Protein AF-A0A932XV81-F1 (afdb_monomer_lite)

Structure (mmCIF, N/CA/C/O backbone):
data_AF-A0A932XV81-F1
#
_entry.id   AF-A0A932XV81-F1
#
loop_
_atom_site.group_PDB
_atom_site.id
_atom_site.type_symbol
_atom_site.label_atom_id
_atom_site.label_alt_id
_atom_site.label_comp_id
_atom_site.label_asym_id
_atom_site.label_entity_id
_atom_site.label_seq_id
_atom_site.pdbx_PDB_ins_code
_atom_site.Cartn_x
_atom_site.Cartn_y
_atom_site.Cartn_z
_atom_site.occupancy
_atom_site.B_iso_or_equiv
_atom_site.auth_seq_id
_atom_site.auth_comp_id
_atom_site.auth_asym_id
_atom_site.auth_atom_id
_atom_site.pdbx_PDB_model_num
ATOM 1 N N . MET A 1 1 ? -32.066 4.738 22.847 1.00 43.34 1 MET A N 1
ATOM 2 C CA . MET A 1 1 ? -31.049 5.205 21.880 1.00 43.34 1 MET A CA 1
ATOM 3 C C . MET A 1 1 ? -30.654 4.004 21.043 1.00 43.34 1 MET A C 1
ATOM 5 O O . MET A 1 1 ? -30.351 2.985 21.647 1.00 43.34 1 MET A O 1
ATOM 9 N N . ARG A 1 2 ? -30.746 4.075 19.707 1.00 37.91 2 ARG A N 1
ATOM 10 C CA . ARG A 1 2 ? -30.201 3.012 18.844 1.00 37.91 2 ARG A CA 1
ATOM 11 C C . ARG A 1 2 ? -28.694 2.940 19.061 1.00 37.91 2 ARG A C 1
ATOM 13 O O . ARG A 1 2 ? -28.063 3.988 19.200 1.00 37.91 2 ARG A O 1
ATOM 20 N N . ASP A 1 3 ? -28.151 1.731 19.125 1.00 40.72 3 ASP A N 1
ATOM 21 C CA . ASP A 1 3 ? -26.707 1.534 19.191 1.00 40.72 3 ASP A CA 1
ATOM 22 C C . ASP A 1 3 ? -26.090 2.165 17.926 1.00 40.72 3 ASP A C 1
ATOM 24 O O . ASP A 1 3 ? -26.520 1.826 16.822 1.00 40.72 3 ASP A O 1
ATOM 28 N N . PRO A 1 4 ? -25.132 3.105 18.021 1.00 52.06 4 PRO A N 1
ATOM 29 C CA . PRO A 1 4 ? -24.454 3.645 16.844 1.00 52.06 4 PRO A CA 1
ATOM 30 C C . PRO A 1 4 ? -23.779 2.558 15.989 1.00 52.06 4 PRO A C 1
ATOM 32 O O . PRO A 1 4 ? -23.501 2.811 14.819 1.00 52.06 4 PRO A O 1
ATOM 35 N N . ALA A 1 5 ? -23.576 1.342 16.512 1.00 45.81 5 ALA A N 1
ATOM 36 C CA . ALA A 1 5 ? -23.186 0.173 15.726 1.00 45.81 5 ALA A CA 1
ATOM 37 C C . ALA A 1 5 ? -24.261 -0.282 14.710 1.00 45.81 5 ALA A C 1
ATOM 39 O O . ALA A 1 5 ? -23.903 -0.791 13.647 1.00 45.81 5 ALA A O 1
ATOM 40 N N . GLU A 1 6 ? -25.556 -0.043 14.961 1.00 43.50 6 GLU A N 1
ATOM 41 C CA . GLU A 1 6 ? -26.661 -0.376 14.038 1.00 43.50 6 GLU A CA 1
ATOM 42 C C . GLU A 1 6 ? -26.675 0.503 12.773 1.00 43.50 6 GLU A C 1
ATOM 44 O O . GLU A 1 6 ? -27.213 0.097 11.742 1.00 43.50 6 GLU A O 1
ATOM 49 N N . LEU A 1 7 ? -26.041 1.684 12.797 1.00 48.38 7 LEU A N 1
ATOM 50 C CA . LEU A 1 7 ? -25.823 2.500 11.590 1.00 48.38 7 LEU A CA 1
ATOM 51 C C . LEU A 1 7 ? -24.815 1.858 10.621 1.00 48.38 7 LEU A C 1
ATOM 53 O O . LEU A 1 7 ? -24.774 2.231 9.450 1.00 48.38 7 LEU A O 1
ATOM 57 N N . TYR A 1 8 ? -24.025 0.887 11.090 1.00 49.31 8 TYR A N 1
ATOM 58 C CA . TYR A 1 8 ? -22.994 0.203 10.307 1.00 49.31 8 TYR A CA 1
ATOM 59 C C . TYR A 1 8 ? -23.363 -1.243 9.937 1.00 49.31 8 TYR A C 1
ATOM 61 O O . TYR A 1 8 ? -22.579 -1.928 9.277 1.00 49.31 8 TYR A O 1
ATOM 69 N N . THR A 1 9 ? -24.556 -1.725 10.301 1.00 44.22 9 THR A N 1
ATOM 70 C CA . THR A 1 9 ? -25.038 -3.047 9.877 1.00 44.22 9 THR A CA 1
ATOM 71 C C . THR A 1 9 ? -25.634 -3.011 8.463 1.00 44.22 9 THR A C 1
ATOM 73 O O . THR A 1 9 ? -26.688 -2.433 8.210 1.00 44.22 9 THR A O 1
ATOM 76 N N . LYS A 1 10 ? -24.893 -3.648 7.545 1.00 54.59 10 LYS A N 1
ATOM 77 C CA . LYS A 1 10 ? -25.091 -3.861 6.098 1.00 54.59 10 LYS A CA 1
ATOM 78 C C . LYS A 1 10 ? -26.524 -3.795 5.540 1.00 54.59 10 LYS A C 1
ATOM 80 O O . LYS A 1 10 ? -27.376 -4.621 5.863 1.00 54.59 10 LYS A O 1
ATOM 85 N N . ARG A 1 11 ? -26.672 -3.011 4.463 1.00 50.47 11 ARG A N 1
ATOM 86 C CA . ARG A 1 11 ? -27.451 -3.390 3.268 1.00 50.47 11 ARG A CA 1
ATOM 87 C C . ARG A 1 11 ? -26.610 -3.135 2.009 1.00 50.47 11 ARG A C 1
ATOM 89 O O . ARG A 1 11 ? -26.353 -1.988 1.671 1.00 50.47 11 ARG A O 1
ATOM 96 N N . GLY A 1 12 ? -26.210 -4.207 1.319 1.00 57.97 12 GLY A N 1
ATOM 97 C CA . GLY A 1 12 ? -25.528 -4.151 0.015 1.00 57.97 12 GLY A CA 1
ATOM 98 C C . GLY A 1 12 ? -24.015 -3.894 0.057 1.00 57.97 12 GLY A C 1
ATOM 99 O O . GLY A 1 12 ? -23.447 -3.555 1.094 1.00 57.97 12 GLY A O 1
ATOM 100 N N . THR A 1 13 ? -23.349 -4.099 -1.086 1.00 63.88 13 THR A N 1
ATOM 101 C CA . THR A 1 13 ? -21.963 -3.655 -1.291 1.00 63.88 13 THR A CA 1
ATOM 102 C C . THR A 1 13 ? -21.948 -2.124 -1.315 1.00 63.88 13 THR A C 1
ATOM 104 O O . THR A 1 13 ? -22.682 -1.544 -2.116 1.00 63.88 13 THR A O 1
ATOM 107 N N . PRO A 1 14 ? -21.143 -1.453 -0.474 1.00 80.94 14 PRO A N 1
ATOM 108 C CA . PRO A 1 14 ? -21.077 0.004 -0.463 1.00 80.94 14 PRO A CA 1
ATOM 109 C C . PRO A 1 14 ? -20.717 0.557 -1.849 1.00 80.94 14 PRO A C 1
ATOM 111 O O . PRO A 1 14 ? -19.824 0.021 -2.507 1.00 80.94 14 PRO A O 1
ATOM 114 N N . PHE A 1 15 ? -21.353 1.655 -2.279 1.00 85.94 15 PHE A N 1
ATOM 115 C CA . PHE A 1 15 ? -21.051 2.304 -3.568 1.00 85.94 15 PHE A CA 1
ATOM 116 C C . PHE A 1 15 ? -19.562 2.617 -3.738 1.00 85.94 15 PHE A C 1
ATOM 118 O O . PHE A 1 15 ? -19.038 2.507 -4.842 1.00 85.94 15 PHE A O 1
ATOM 125 N N . ILE A 1 16 ? -18.869 2.936 -2.640 1.00 86.75 16 ILE A N 1
ATOM 126 C CA . ILE A 1 16 ? -17.426 3.184 -2.645 1.00 86.75 16 ILE A CA 1
ATOM 127 C C . ILE A 1 16 ? -16.625 1.954 -3.092 1.00 86.75 16 ILE A C 1
ATOM 129 O O . ILE A 1 16 ? -15.693 2.096 -3.870 1.00 86.75 16 ILE A O 1
ATOM 133 N N . VAL A 1 17 ? -17.032 0.742 -2.699 1.00 87.81 17 VAL A N 1
ATOM 134 C CA . VAL A 1 17 ? -16.368 -0.505 -3.114 1.00 87.81 17 VAL A CA 1
ATOM 135 C C . VAL A 1 17 ? -16.632 -0.783 -4.589 1.00 87.81 17 VAL A C 1
ATOM 137 O O . VAL A 1 17 ? -15.717 -1.157 -5.314 1.00 87.81 17 VAL A O 1
ATOM 140 N N . ILE A 1 18 ? -17.864 -0.564 -5.060 1.00 89.69 18 ILE A N 1
ATOM 141 C CA . ILE A 1 18 ? -18.203 -0.713 -6.484 1.00 89.69 18 ILE A CA 1
ATOM 142 C C . ILE A 1 18 ? -17.378 0.268 -7.324 1.00 89.69 18 ILE A C 1
ATOM 144 O O . ILE A 1 18 ? -16.747 -0.139 -8.296 1.00 89.69 18 ILE A O 1
ATOM 148 N N . GLY A 1 19 ? -17.329 1.539 -6.917 1.00 91.94 19 GLY A N 1
ATOM 149 C CA . GLY A 1 19 ? -16.518 2.562 -7.571 1.00 91.94 19 GLY A CA 1
ATOM 150 C C . GLY A 1 19 ? -15.037 2.190 -7.600 1.00 91.94 19 GLY A C 1
ATOM 151 O O . GLY A 1 19 ? -14.429 2.204 -8.667 1.00 91.94 19 GLY A O 1
ATOM 152 N N . SER A 1 20 ? -14.466 1.766 -6.468 1.00 91.81 20 SER A N 1
ATOM 153 C CA . SER A 1 20 ? -13.072 1.317 -6.410 1.00 91.81 20 SER A CA 1
ATOM 154 C C . SER A 1 20 ? -12.803 0.120 -7.321 1.00 91.81 20 SER A C 1
ATOM 156 O O . SER A 1 20 ? -11.789 0.120 -8.005 1.00 91.81 20 SER A O 1
ATOM 158 N N . ARG A 1 21 ? -13.705 -0.866 -7.405 1.00 94.12 21 ARG A N 1
ATOM 159 C CA . ARG A 1 21 ? -13.569 -2.017 -8.320 1.00 94.12 21 ARG A CA 1
ATOM 160 C C . ARG A 1 21 ? -13.519 -1.597 -9.784 1.00 94.12 21 ARG A C 1
ATOM 162 O O . ARG A 1 21 ? -12.675 -2.085 -10.529 1.00 94.12 21 ARG A O 1
ATOM 169 N N . LEU A 1 22 ? -14.396 -0.677 -10.189 1.00 95.81 22 LEU A N 1
ATOM 170 C CA . LEU A 1 22 ? -14.386 -0.128 -11.547 1.00 95.81 22 LEU A CA 1
ATOM 171 C C . LEU A 1 22 ? -13.082 0.626 -11.831 1.00 95.81 22 LEU A C 1
ATOM 173 O O . LEU A 1 22 ? -12.506 0.475 -12.906 1.00 95.81 22 LEU A O 1
ATOM 177 N N . LEU A 1 23 ? -12.582 1.386 -10.854 1.00 96.12 23 LEU A N 1
ATOM 178 C CA . LEU A 1 23 ? -11.305 2.086 -10.973 1.00 96.12 23 LEU A CA 1
ATOM 179 C C . LEU A 1 23 ? -10.112 1.124 -11.021 1.00 96.12 23 LEU A C 1
ATOM 181 O O . LEU A 1 23 ? -9.200 1.363 -11.802 1.00 96.12 23 LEU A O 1
ATOM 185 N N . PHE A 1 24 ? -10.126 0.017 -10.273 1.00 96.19 24 PHE A N 1
ATOM 186 C CA . PHE A 1 24 ? -9.113 -1.036 -10.397 1.00 96.19 24 PHE A CA 1
ATOM 187 C C . PHE A 1 24 ? -9.169 -1.717 -11.769 1.00 96.19 24 PHE A C 1
ATOM 189 O O . PHE A 1 24 ? -8.131 -1.938 -12.384 1.00 96.19 24 PHE A O 1
ATOM 196 N N . ALA A 1 25 ? -10.361 -2.002 -12.299 1.00 96.06 25 ALA A N 1
ATOM 197 C CA . ALA A 1 25 ? -10.495 -2.550 -13.649 1.00 96.06 25 ALA A CA 1
ATOM 198 C C . ALA A 1 25 ? -9.920 -1.594 -14.710 1.00 96.06 25 ALA A C 1
ATOM 200 O O . ALA A 1 25 ? -9.164 -2.021 -15.587 1.00 96.06 25 ALA A O 1
ATOM 201 N N . ALA A 1 26 ? -10.216 -0.295 -14.595 1.00 96.38 26 ALA A N 1
ATOM 202 C CA . ALA A 1 26 ? -9.625 0.731 -15.447 1.00 96.38 26 ALA A CA 1
ATOM 203 C C . ALA A 1 26 ? -8.098 0.792 -15.277 1.00 96.38 26 ALA A C 1
ATOM 205 O O . ALA A 1 26 ? -7.378 0.776 -16.269 1.00 96.38 26 ALA A O 1
ATOM 206 N N . TYR A 1 27 ? -7.608 0.781 -14.036 1.00 95.56 27 TYR A N 1
ATOM 207 C CA . TYR A 1 27 ? -6.185 0.757 -13.705 1.00 95.56 27 TYR A CA 1
ATOM 208 C C . TYR A 1 27 ? -5.456 -0.400 -14.391 1.00 95.56 27 TYR A C 1
ATOM 210 O O . TYR A 1 27 ? -4.489 -0.162 -15.106 1.00 95.56 27 TYR A O 1
ATOM 218 N N . PHE A 1 28 ? -5.936 -1.639 -14.245 1.00 96.00 28 PHE A N 1
ATOM 219 C CA . PHE A 1 28 ? -5.281 -2.804 -14.847 1.00 96.00 28 PHE A CA 1
ATOM 220 C C . PHE A 1 28 ? -5.350 -2.781 -16.375 1.00 96.00 28 PHE A C 1
ATOM 222 O O . PHE A 1 28 ? -4.391 -3.167 -17.038 1.00 96.00 28 PHE A O 1
ATOM 229 N N . THR A 1 29 ? -6.447 -2.275 -16.943 1.00 95.31 29 THR A N 1
ATOM 230 C CA . THR A 1 29 ? -6.565 -2.088 -18.396 1.00 95.31 29 THR A CA 1
ATOM 231 C C . THR A 1 29 ? -5.518 -1.096 -18.904 1.00 95.31 29 THR A C 1
ATOM 233 O O . THR A 1 29 ? -4.827 -1.368 -19.884 1.00 95.31 29 THR A O 1
ATOM 236 N N . VAL A 1 30 ? -5.365 0.037 -18.215 1.00 94.38 30 VAL A N 1
ATOM 237 C CA . VAL A 1 30 ? -4.368 1.060 -18.552 1.00 94.38 30 VAL A CA 1
ATOM 238 C C . VAL A 1 30 ? -2.950 0.532 -18.337 1.00 94.38 30 VAL A C 1
ATOM 240 O O . VAL A 1 30 ? -2.097 0.759 -19.186 1.00 94.38 30 VAL A O 1
ATOM 243 N N . ALA A 1 31 ? -2.700 -0.226 -17.269 1.00 93.44 31 ALA A N 1
ATOM 244 C CA . ALA A 1 31 ? -1.406 -0.844 -17.003 1.00 93.44 31 ALA A CA 1
ATOM 245 C C . ALA A 1 31 ? -0.965 -1.782 -18.135 1.00 93.44 31 ALA A C 1
ATOM 247 O O . ALA A 1 31 ? 0.155 -1.660 -18.626 1.00 93.44 31 ALA A O 1
ATOM 248 N N . VAL A 1 32 ? -1.857 -2.665 -18.596 1.00 94.31 32 VAL A N 1
ATOM 249 C CA . VAL A 1 32 ? -1.586 -3.553 -19.738 1.00 94.31 32 VAL A CA 1
ATOM 250 C C . VAL A 1 32 ? -1.382 -2.750 -21.022 1.00 94.31 32 VAL A C 1
ATOM 252 O O . VAL A 1 32 ? -0.446 -3.016 -21.770 1.00 94.31 32 VAL A O 1
ATOM 255 N N . PHE A 1 33 ? -2.205 -1.727 -21.265 1.00 93.62 33 PHE A N 1
ATOM 256 C CA . PHE A 1 33 ? -2.025 -0.849 -22.420 1.00 93.62 33 PHE A CA 1
ATOM 257 C C . PHE A 1 33 ? -0.668 -0.130 -22.402 1.00 93.62 33 PHE A C 1
ATOM 259 O O . PHE A 1 33 ? -0.038 -0.004 -23.448 1.00 93.62 33 PHE A O 1
ATOM 266 N N . THR A 1 34 ? -0.188 0.314 -21.236 1.00 91.75 34 THR A N 1
ATOM 267 C CA . THR A 1 34 ? 1.123 0.965 -21.096 1.00 91.75 34 THR A CA 1
ATOM 268 C C . THR A 1 34 ? 2.276 0.035 -21.459 1.00 91.75 34 THR A C 1
ATOM 270 O O . THR A 1 34 ? 3.233 0.512 -22.057 1.00 91.75 34 THR A O 1
ATOM 273 N N . ILE A 1 35 ? 2.181 -1.268 -21.166 1.00 90.56 35 ILE A N 1
ATOM 274 C CA . ILE A 1 35 ? 3.208 -2.257 -21.549 1.00 90.56 35 ILE A CA 1
ATOM 275 C C . ILE A 1 35 ? 3.360 -2.329 -23.076 1.00 90.56 35 ILE A C 1
ATOM 277 O O . ILE A 1 35 ? 4.472 -2.377 -23.592 1.00 90.56 35 ILE A O 1
ATOM 281 N N . GLU A 1 36 ? 2.243 -2.304 -23.804 1.00 88.81 36 GLU A N 1
ATOM 282 C CA . GLU A 1 36 ? 2.221 -2.424 -25.271 1.00 88.81 36 GLU A CA 1
ATOM 283 C C . GLU A 1 36 ? 2.426 -1.080 -25.996 1.00 88.81 36 GLU A C 1
ATOM 285 O O . GLU A 1 36 ? 2.698 -1.021 -27.199 1.00 88.81 36 GLU A O 1
ATOM 290 N N . SER A 1 37 ? 2.267 0.031 -25.279 1.00 87.62 37 SER A N 1
ATOM 291 C CA . SER A 1 37 ? 2.263 1.371 -25.852 1.00 87.62 37 SER A CA 1
ATOM 292 C C . SER A 1 37 ? 3.659 1.981 -25.934 1.00 87.62 37 SER A C 1
ATOM 294 O O . SER A 1 37 ? 4.445 1.953 -24.995 1.00 87.62 37 SER A O 1
ATOM 296 N N . ARG A 1 38 ? 3.937 2.675 -27.043 1.00 83.94 38 ARG A N 1
ATOM 297 C CA . ARG A 1 38 ? 5.152 3.497 -27.199 1.00 83.94 38 ARG A CA 1
ATOM 298 C C . ARG A 1 38 ? 5.036 4.894 -26.578 1.00 83.94 38 ARG A C 1
ATOM 300 O O . ARG A 1 38 ? 5.984 5.668 -26.671 1.00 83.94 38 ARG A O 1
ATOM 307 N N . LEU A 1 39 ? 3.889 5.243 -25.983 1.00 85.62 39 LEU A N 1
ATOM 308 C CA . LEU A 1 39 ? 3.654 6.572 -25.395 1.00 85.62 39 LEU A CA 1
ATOM 309 C C . LEU A 1 39 ? 4.570 6.860 -24.200 1.00 85.62 39 LEU A C 1
ATOM 311 O O . LEU A 1 39 ? 4.906 8.017 -23.959 1.00 85.62 39 LEU A O 1
ATOM 315 N N . PHE A 1 40 ? 4.996 5.818 -23.485 1.00 84.25 40 PHE A N 1
ATOM 316 C CA . PHE A 1 40 ? 5.896 5.925 -22.344 1.00 84.25 40 PHE A CA 1
ATOM 317 C C . PHE A 1 40 ? 7.204 5.184 -22.653 1.00 84.25 40 PHE A C 1
ATOM 319 O O . PHE A 1 40 ? 7.387 4.045 -22.235 1.00 84.25 40 PHE A O 1
ATOM 326 N N . PRO A 1 41 ? 8.141 5.811 -23.388 1.00 80.81 41 PRO A N 1
ATOM 327 C CA . PRO A 1 41 ? 9.335 5.140 -23.920 1.00 80.81 41 PRO A CA 1
ATOM 328 C C . PRO A 1 41 ? 10.330 4.681 -22.845 1.00 80.81 41 PRO A C 1
ATOM 330 O O . PRO A 1 41 ? 11.324 4.030 -23.154 1.00 80.81 41 PRO A O 1
ATOM 333 N N . HIS A 1 42 ? 10.096 5.060 -21.593 1.00 83.44 42 HIS A N 1
ATOM 334 C CA . HIS A 1 42 ? 10.918 4.685 -20.453 1.00 83.44 42 HIS A CA 1
ATOM 335 C C . HIS A 1 42 ? 10.186 3.800 -19.458 1.00 83.44 42 HIS A C 1
ATOM 337 O O . HIS A 1 42 ? 10.809 3.419 -18.479 1.00 83.44 42 HIS A O 1
ATOM 343 N N . ALA A 1 43 ? 8.905 3.501 -19.677 1.00 83.25 43 ALA A N 1
ATOM 344 C CA . ALA A 1 43 ? 8.121 2.712 -18.746 1.00 83.25 43 ALA A CA 1
ATOM 345 C C . ALA A 1 43 ? 8.763 1.334 -18.543 1.00 83.25 43 ALA A C 1
ATOM 347 O O . ALA A 1 43 ? 9.156 0.673 -19.505 1.00 83.25 43 ALA A O 1
ATOM 348 N N . THR A 1 44 ? 8.832 0.901 -17.288 1.00 84.00 44 THR A N 1
ATOM 349 C CA . THR A 1 44 ? 9.315 -0.428 -16.899 1.00 84.00 44 THR A CA 1
ATOM 350 C C . THR A 1 44 ? 8.227 -1.425 -16.441 1.00 84.00 44 THR A C 1
ATOM 352 O O . THR A 1 44 ? 8.597 -2.457 -15.874 1.00 84.00 44 THR A O 1
ATOM 355 N N . PRO A 1 45 ? 6.900 -1.220 -16.651 1.00 86.12 45 PRO A N 1
ATOM 356 C CA . PRO A 1 45 ? 5.922 -2.212 -16.237 1.00 86.12 45 PRO A CA 1
ATOM 357 C C . PRO A 1 45 ? 6.082 -3.478 -17.080 1.00 86.12 45 PRO A C 1
ATOM 359 O O . PRO A 1 45 ? 6.371 -3.438 -18.275 1.00 86.12 45 PRO A O 1
ATOM 362 N N . SER A 1 46 ? 5.855 -4.620 -16.443 1.00 89.25 46 SER A N 1
ATOM 363 C CA . SER A 1 46 ? 5.916 -5.934 -17.074 1.00 89.25 46 SER A CA 1
ATOM 364 C C . SER A 1 46 ? 4.637 -6.716 -16.797 1.00 89.25 46 SER A C 1
ATOM 366 O O . SER A 1 46 ? 3.886 -6.417 -15.866 1.00 89.25 46 SER A O 1
ATOM 368 N N . TYR A 1 47 ? 4.382 -7.769 -17.572 1.00 90.75 47 TYR A N 1
ATOM 369 C CA . TYR A 1 47 ? 3.260 -8.666 -17.290 1.00 90.75 47 TYR A CA 1
ATOM 370 C C . TYR A 1 47 ? 3.370 -9.316 -15.904 1.00 90.75 47 TYR A C 1
ATOM 372 O O . TYR A 1 47 ? 2.359 -9.486 -15.228 1.00 90.75 47 TYR A O 1
ATOM 380 N N . VAL A 1 48 ? 4.594 -9.613 -15.452 1.00 90.38 48 VAL A N 1
ATOM 381 C CA . VAL A 1 48 ? 4.861 -10.141 -14.105 1.00 90.38 48 VAL A CA 1
ATOM 382 C C . VAL A 1 48 ? 4.420 -9.137 -13.038 1.00 90.38 48 VAL A C 1
ATOM 384 O O . VAL A 1 48 ? 3.737 -9.521 -12.093 1.00 90.38 48 VAL A O 1
ATOM 387 N N . TRP A 1 49 ? 4.717 -7.848 -13.232 1.00 90.06 49 TRP A N 1
ATOM 388 C CA . TRP A 1 49 ? 4.295 -6.766 -12.333 1.00 90.06 49 TRP A CA 1
ATOM 389 C C . TRP A 1 49 ? 2.771 -6.657 -12.242 1.00 90.06 49 TRP A C 1
ATOM 391 O O . TRP A 1 49 ? 2.203 -6.599 -11.153 1.00 90.06 49 TRP A O 1
ATOM 401 N N . VAL A 1 50 ? 2.085 -6.698 -13.389 1.00 92.88 50 VAL A N 1
ATOM 402 C CA . VAL A 1 50 ? 0.616 -6.645 -13.433 1.00 92.88 50 VAL A CA 1
ATOM 403 C C . VAL A 1 50 ? 0.003 -7.851 -12.721 1.00 92.88 50 VAL A C 1
ATOM 405 O O . VAL A 1 50 ? -0.943 -7.690 -11.952 1.00 92.88 50 VAL A O 1
ATOM 408 N N . ILE A 1 51 ? 0.545 -9.054 -12.937 1.00 92.06 51 ILE A N 1
ATOM 409 C CA . ILE A 1 51 ? 0.083 -10.280 -12.269 1.00 92.06 51 ILE A CA 1
ATOM 410 C C . ILE A 1 51 ? 0.312 -10.195 -10.756 1.00 92.06 51 ILE A C 1
ATOM 412 O O . ILE A 1 51 ? -0.579 -10.566 -9.991 1.00 92.06 51 ILE A O 1
ATOM 416 N N . TYR A 1 52 ? 1.462 -9.677 -10.323 1.00 90.19 52 TYR A N 1
ATOM 417 C CA . TYR A 1 52 ? 1.768 -9.448 -8.912 1.00 90.19 52 TYR A CA 1
ATOM 418 C C . TYR A 1 52 ? 0.734 -8.524 -8.254 1.00 90.19 52 TYR A C 1
ATOM 420 O O . TYR A 1 52 ? 0.107 -8.894 -7.257 1.00 90.19 52 TYR A O 1
ATOM 428 N N . LEU A 1 53 ? 0.457 -7.369 -8.863 1.00 92.06 53 LEU A N 1
ATOM 429 C CA . LEU A 1 53 ? -0.551 -6.434 -8.362 1.00 92.06 53 LEU A CA 1
ATOM 430 C C . LEU A 1 53 ? -1.973 -7.010 -8.399 1.00 92.06 53 LEU A C 1
ATOM 432 O O . LEU A 1 53 ? -2.753 -6.792 -7.472 1.00 92.06 53 LEU A O 1
ATOM 436 N N . LEU A 1 54 ? -2.325 -7.790 -9.424 1.00 94.31 54 LEU A N 1
ATOM 437 C CA . LEU A 1 54 ? -3.604 -8.508 -9.470 1.00 94.31 54 LEU A CA 1
ATOM 438 C C . LEU A 1 54 ? -3.732 -9.517 -8.324 1.00 94.31 54 LEU A C 1
ATOM 440 O O . LEU A 1 54 ? -4.806 -9.629 -7.729 1.00 94.31 54 LEU A O 1
ATOM 444 N N . ALA A 1 55 ? -2.655 -10.232 -7.991 1.00 92.44 55 ALA A N 1
ATOM 445 C CA . ALA A 1 55 ? -2.640 -11.181 -6.884 1.00 92.44 55 ALA A CA 1
ATOM 446 C C . ALA A 1 55 ? -2.846 -10.475 -5.534 1.00 92.44 55 ALA A C 1
ATOM 448 O O . ALA A 1 55 ? -3.660 -10.935 -4.728 1.00 92.44 55 ALA A O 1
ATOM 449 N N . ILE A 1 56 ? -2.187 -9.330 -5.314 1.00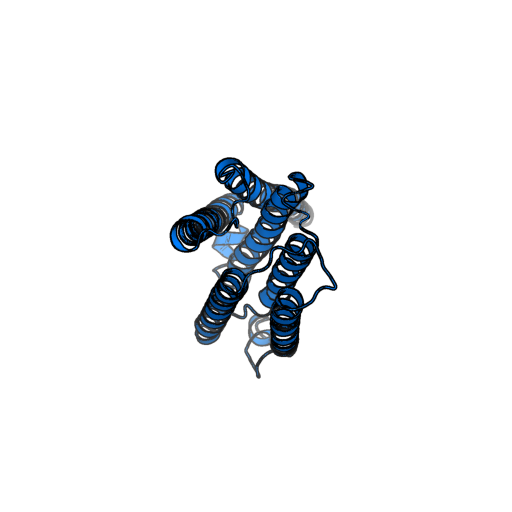 91.62 56 ILE A N 1
ATOM 450 C CA . ILE A 1 56 ? -2.405 -8.495 -4.123 1.00 91.62 56 ILE A CA 1
ATOM 451 C C . ILE A 1 56 ? -3.857 -8.011 -4.073 1.00 91.62 56 ILE A C 1
ATOM 453 O O . ILE A 1 56 ? -4.526 -8.189 -3.055 1.00 91.62 56 ILE A O 1
ATOM 457 N N . TYR A 1 57 ? -4.375 -7.438 -5.161 1.00 94.25 57 TYR A N 1
ATOM 458 C CA . TYR A 1 57 ? -5.755 -6.953 -5.225 1.00 94.25 57 TYR A CA 1
ATOM 459 C C . TYR A 1 57 ? -6.768 -8.069 -4.924 1.00 94.25 57 TYR A C 1
ATOM 461 O O . TYR A 1 57 ? -7.684 -7.890 -4.117 1.00 94.25 57 TYR A O 1
ATOM 469 N N . TYR A 1 58 ? -6.570 -9.256 -5.499 1.00 94.88 58 TYR A N 1
ATOM 470 C CA . TYR A 1 58 ? -7.401 -10.423 -5.221 1.00 94.88 58 TYR A CA 1
ATOM 471 C C . TYR A 1 58 ? -7.332 -10.850 -3.748 1.00 94.88 58 TYR A C 1
ATOM 473 O O . TYR A 1 58 ? -8.371 -11.114 -3.137 1.00 94.88 58 TYR A O 1
ATOM 481 N N . LEU A 1 59 ? -6.138 -10.886 -3.146 1.00 93.19 59 LEU A N 1
ATOM 482 C CA . LEU A 1 59 ? -5.977 -11.188 -1.722 1.00 93.19 59 LEU A CA 1
ATOM 483 C C . LEU A 1 59 ? -6.729 -10.173 -0.848 1.00 93.19 59 LEU A C 1
ATOM 485 O O . LEU A 1 59 ? -7.408 -10.563 0.102 1.00 93.19 59 LEU A O 1
ATOM 489 N N . LEU A 1 60 ? -6.678 -8.888 -1.195 1.00 91.81 60 LEU A N 1
ATOM 490 C CA . LEU A 1 60 ? -7.391 -7.824 -0.487 1.00 91.81 60 LEU A CA 1
ATOM 491 C C . LEU A 1 60 ? -8.914 -7.973 -0.598 1.00 91.81 60 LEU A C 1
ATOM 493 O O . LEU A 1 60 ? -9.616 -7.835 0.405 1.00 91.81 60 LEU A O 1
ATOM 497 N N . GLU A 1 61 ? -9.437 -8.336 -1.771 1.00 93.56 61 GLU A N 1
ATOM 498 C CA . GLU A 1 61 ? -10.855 -8.687 -1.940 1.00 93.56 61 GLU A CA 1
ATOM 499 C C . GLU A 1 61 ? -11.242 -9.891 -1.064 1.00 93.56 61 GLU A C 1
ATOM 501 O O . GLU A 1 61 ? -12.295 -9.885 -0.419 1.00 93.56 61 GLU A O 1
ATOM 506 N N . ARG A 1 62 ? -10.377 -10.911 -0.958 1.00 95.00 62 ARG A N 1
ATOM 507 C CA . ARG A 1 62 ? -10.607 -12.053 -0.055 1.00 95.00 62 ARG A CA 1
ATOM 508 C C . ARG A 1 62 ? -10.619 -11.640 1.413 1.00 95.00 62 ARG A C 1
ATOM 510 O O . ARG A 1 62 ? -11.508 -12.078 2.145 1.00 95.00 62 ARG A O 1
ATOM 517 N N . ILE A 1 63 ? -9.695 -10.776 1.829 1.00 93.06 63 ILE A N 1
ATOM 518 C CA . ILE A 1 63 ? -9.654 -10.202 3.180 1.00 93.06 63 ILE A CA 1
ATOM 519 C C . ILE A 1 63 ? -10.942 -9.412 3.456 1.00 93.06 63 ILE A C 1
ATOM 521 O O . ILE A 1 63 ? -11.581 -9.622 4.489 1.00 93.06 63 ILE A O 1
ATOM 525 N N . TYR A 1 64 ? -11.384 -8.569 2.518 1.00 92.00 64 TYR A N 1
ATOM 526 C CA . TYR A 1 64 ? -12.630 -7.811 2.641 1.00 92.00 64 TYR A CA 1
ATOM 527 C C . TYR A 1 64 ? -13.853 -8.719 2.798 1.00 92.00 64 TYR A C 1
ATOM 529 O O . TYR A 1 64 ? -14.668 -8.503 3.695 1.00 92.00 64 TYR A O 1
ATOM 537 N N . VAL A 1 65 ? -13.976 -9.766 1.976 1.00 91.81 65 VAL A N 1
ATOM 538 C CA . VAL A 1 65 ? -15.077 -10.739 2.075 1.00 91.81 65 VAL A CA 1
ATOM 539 C C . VAL A 1 65 ? -15.036 -11.485 3.411 1.00 91.81 65 VAL A C 1
ATOM 541 O O . VAL A 1 65 ? -16.068 -11.602 4.075 1.00 91.81 65 VAL A O 1
ATOM 544 N N . PHE A 1 66 ? -13.855 -11.942 3.841 1.00 93.31 66 PHE A N 1
ATOM 545 C CA . PHE A 1 66 ? -13.668 -12.632 5.118 1.00 93.31 66 PHE A CA 1
ATOM 546 C C . PHE A 1 66 ? -14.131 -11.776 6.304 1.00 93.31 66 PHE A C 1
ATOM 548 O O . PHE A 1 66 ? -14.952 -12.223 7.108 1.00 93.31 66 PHE A O 1
ATOM 555 N N . PHE A 1 67 ? -13.673 -10.525 6.387 1.00 91.00 67 PHE A N 1
ATOM 556 C CA . PHE A 1 67 ? -14.105 -9.592 7.430 1.00 91.00 67 PHE A CA 1
ATOM 557 C C . PHE A 1 67 ? -15.574 -9.188 7.279 1.00 91.00 67 PHE A C 1
ATOM 559 O O . PHE A 1 67 ? -16.295 -9.067 8.271 1.00 91.00 67 PHE A O 1
ATOM 566 N N . GLY A 1 68 ? -16.068 -9.108 6.045 1.00 88.31 68 GLY A N 1
ATOM 567 C CA . GLY A 1 68 ? -17.474 -8.896 5.746 1.00 88.31 68 GLY A CA 1
ATOM 568 C C . GLY A 1 68 ? -18.382 -9.982 6.334 1.00 88.31 68 GLY A C 1
ATOM 569 O O . GLY A 1 68 ? -19.477 -9.649 6.791 1.00 88.31 68 GLY A O 1
ATOM 570 N N . HIS A 1 69 ? -17.952 -11.248 6.372 1.00 88.12 69 HIS A N 1
ATOM 571 C CA . HIS A 1 69 ? -18.683 -12.331 7.051 1.00 88.12 69 HIS A CA 1
ATOM 572 C C . HIS A 1 69 ? -18.684 -12.193 8.581 1.00 88.12 69 HIS A C 1
ATOM 574 O O . HIS A 1 69 ? -19.520 -12.789 9.255 1.00 88.12 69 HIS A O 1
ATOM 580 N N . LYS A 1 70 ? -17.768 -11.396 9.138 1.00 87.12 70 LYS A N 1
ATOM 581 C CA . LYS A 1 70 ? -17.678 -11.070 10.567 1.00 87.12 70 LYS A CA 1
ATOM 582 C C . LYS A 1 70 ? -18.341 -9.733 10.918 1.00 87.12 70 LYS A C 1
ATOM 584 O O . LYS A 1 70 ? -18.141 -9.239 12.020 1.00 87.12 70 LYS A O 1
ATOM 589 N N . ASN A 1 71 ? -19.124 -9.154 10.001 1.00 84.88 71 ASN A N 1
ATOM 590 C CA . ASN A 1 71 ? -19.733 -7.823 10.137 1.00 84.88 71 ASN A CA 1
ATOM 591 C C . ASN A 1 71 ? -18.713 -6.688 10.345 1.00 84.88 71 ASN A C 1
ATOM 593 O O . ASN A 1 71 ? -19.034 -5.656 10.926 1.00 84.88 71 ASN A O 1
ATOM 597 N N . ILE A 1 72 ? -17.490 -6.865 9.842 1.00 87.25 72 ILE A N 1
ATOM 598 C CA . ILE A 1 72 ? -16.442 -5.848 9.856 1.00 87.25 72 ILE A CA 1
ATOM 599 C C . ILE A 1 72 ? -16.353 -5.231 8.457 1.00 87.25 72 ILE A C 1
ATOM 601 O O . ILE A 1 72 ? -16.065 -5.923 7.481 1.00 87.25 72 ILE A O 1
ATOM 605 N N . ASP A 1 73 ? -16.621 -3.928 8.350 1.00 88.06 73 ASP A N 1
ATOM 606 C CA . ASP A 1 73 ? -16.631 -3.221 7.066 1.00 88.06 73 ASP A CA 1
ATOM 607 C C . ASP A 1 73 ? -15.297 -2.515 6.776 1.00 88.06 73 ASP A C 1
ATOM 609 O O . ASP A 1 73 ? -14.975 -1.468 7.344 1.00 88.06 73 ASP A O 1
ATOM 613 N N . LEU A 1 74 ? -14.512 -3.072 5.856 1.00 90.06 74 LEU A N 1
ATOM 614 C CA . LEU A 1 74 ? -13.242 -2.479 5.418 1.00 90.06 74 LEU A CA 1
ATOM 615 C C . LEU A 1 74 ? -13.372 -1.664 4.126 1.00 90.06 74 LEU A C 1
ATOM 617 O O . LEU A 1 74 ? -12.363 -1.363 3.497 1.00 90.06 74 LEU A O 1
ATOM 621 N N . ALA A 1 75 ? -14.586 -1.269 3.728 1.00 90.38 75 ALA A N 1
ATOM 622 C CA . ALA A 1 75 ? -14.812 -0.499 2.503 1.00 90.38 75 ALA A CA 1
ATOM 623 C C . ALA A 1 75 ? -13.981 0.795 2.426 1.00 90.38 75 ALA A C 1
ATOM 625 O O . ALA A 1 75 ? -13.549 1.184 1.344 1.00 90.38 75 ALA A O 1
ATOM 626 N N . PHE A 1 76 ? -13.701 1.432 3.568 1.00 88.50 76 PHE A N 1
ATOM 627 C CA . PHE A 1 76 ? -12.878 2.645 3.637 1.00 88.50 76 PHE A CA 1
ATOM 628 C C . PHE A 1 76 ? -11.419 2.431 3.193 1.00 88.50 76 PHE A C 1
ATOM 630 O O . PHE A 1 76 ? -10.755 3.394 2.820 1.00 88.50 76 PHE A O 1
ATOM 637 N N . ALA A 1 77 ? -10.910 1.194 3.232 1.00 91.06 77 ALA A N 1
ATOM 638 C CA . ALA A 1 77 ? -9.533 0.886 2.853 1.00 91.06 77 ALA A CA 1
ATOM 639 C C . ALA A 1 77 ? -9.338 0.855 1.326 1.00 91.06 77 ALA A C 1
ATOM 641 O O . ALA A 1 77 ? -8.236 1.105 0.848 1.00 91.06 77 ALA A O 1
ATOM 642 N N . PHE A 1 78 ? -10.397 0.597 0.548 1.00 90.12 78 PHE A N 1
ATOM 643 C CA . PHE A 1 78 ? -10.309 0.440 -0.910 1.00 90.12 78 PHE A CA 1
ATOM 644 C C . PHE A 1 78 ? -9.806 1.691 -1.651 1.00 90.12 78 PHE A C 1
ATOM 646 O O . PHE A 1 78 ? -8.904 1.552 -2.476 1.00 90.12 78 PHE A O 1
ATOM 653 N N . PRO A 1 79 ? -10.306 2.911 -1.372 1.00 88.75 79 PRO A N 1
ATOM 654 C CA . PRO A 1 79 ? -9.762 4.123 -1.985 1.00 88.75 79 PRO A CA 1
ATOM 655 C C . PRO A 1 79 ? -8.291 4.377 -1.640 1.00 88.75 79 PRO A C 1
ATOM 657 O O . PRO A 1 79 ? -7.545 4.866 -2.481 1.00 88.75 79 PRO A O 1
ATOM 660 N N . LEU A 1 80 ? -7.864 4.034 -0.419 1.00 91.25 80 LEU A N 1
ATOM 661 C CA . LEU A 1 80 ? -6.474 4.211 0.017 1.00 91.25 80 LEU A CA 1
ATOM 662 C C . LEU A 1 80 ? -5.540 3.241 -0.710 1.00 91.25 80 LEU A C 1
ATOM 664 O O . LEU A 1 80 ? -4.471 3.633 -1.165 1.00 91.25 80 LEU A O 1
ATOM 668 N N . LEU A 1 81 ? -5.980 1.993 -0.873 1.00 89.69 81 LEU A N 1
ATOM 669 C CA . LEU A 1 81 ? -5.275 0.992 -1.669 1.00 89.69 81 LEU A CA 1
ATOM 670 C C . LEU A 1 81 ? -5.163 1.426 -3.132 1.00 89.69 81 LEU A C 1
ATOM 672 O O . LEU A 1 81 ? -4.087 1.344 -3.714 1.00 89.69 81 LEU A O 1
ATOM 676 N N . LEU A 1 82 ? -6.247 1.947 -3.713 1.00 92.19 82 LEU A N 1
ATOM 677 C CA . LEU A 1 82 ? -6.220 2.471 -5.076 1.00 92.19 82 LEU A CA 1
ATOM 678 C C . LEU A 1 82 ? -5.217 3.624 -5.219 1.00 92.19 82 LEU A C 1
ATOM 680 O O . LEU A 1 82 ? -4.497 3.675 -6.210 1.00 92.19 82 LEU A O 1
ATOM 684 N N . ALA A 1 83 ? -5.136 4.524 -4.235 1.00 90.69 83 ALA A N 1
ATOM 685 C CA . ALA A 1 83 ? -4.166 5.618 -4.255 1.00 90.69 83 ALA A CA 1
ATOM 686 C C . ALA A 1 83 ? -2.716 5.104 -4.298 1.00 90.69 83 ALA A C 1
ATOM 688 O O . ALA A 1 83 ? -1.923 5.617 -5.084 1.00 90.69 83 ALA A O 1
ATOM 689 N N . ILE A 1 84 ? -2.392 4.061 -3.523 1.00 90.62 84 ILE A N 1
ATOM 690 C CA . ILE A 1 84 ? -1.071 3.408 -3.550 1.00 90.62 84 ILE A CA 1
ATOM 691 C C . ILE A 1 84 ? -0.790 2.815 -4.936 1.00 90.62 84 ILE A C 1
ATOM 693 O O . ILE A 1 84 ? 0.271 3.056 -5.505 1.00 90.62 84 ILE A O 1
ATOM 697 N N . TYR A 1 85 ? -1.760 2.103 -5.518 1.00 92.25 85 TYR A N 1
ATOM 698 C CA . TYR A 1 85 ? -1.620 1.499 -6.849 1.00 92.25 85 TYR A CA 1
ATOM 699 C C . TYR A 1 85 ? -1.373 2.552 -7.927 1.00 92.25 85 TYR A C 1
ATOM 701 O O . TYR A 1 85 ? -0.489 2.384 -8.766 1.00 92.25 85 TYR A O 1
ATOM 709 N N . VAL A 1 86 ? -2.148 3.640 -7.905 1.00 92.50 86 VAL A N 1
ATOM 710 C CA . VAL A 1 86 ? -2.007 4.754 -8.849 1.00 92.50 86 VAL A CA 1
ATOM 711 C C . VAL A 1 86 ? -0.643 5.417 -8.700 1.00 92.50 86 VAL A C 1
ATOM 713 O O . VAL A 1 86 ? 0.004 5.673 -9.711 1.00 92.50 86 VAL A O 1
ATOM 716 N N . PHE A 1 87 ? -0.189 5.663 -7.470 1.00 89.81 87 PHE A N 1
ATOM 717 C CA . PHE A 1 87 ? 1.121 6.260 -7.227 1.00 89.81 87 PHE A CA 1
ATOM 718 C C . PHE A 1 87 ? 2.248 5.380 -7.779 1.00 89.81 87 PHE A C 1
ATOM 720 O O . PHE A 1 87 ? 3.037 5.850 -8.598 1.00 89.81 87 PHE A O 1
ATOM 727 N N . ASN A 1 88 ? 2.231 4.086 -7.447 1.00 90.06 88 ASN A N 1
ATOM 728 C CA . ASN A 1 88 ? 3.209 3.125 -7.946 1.00 90.06 88 ASN A CA 1
ATOM 729 C C . ASN A 1 88 ? 3.183 3.015 -9.481 1.00 90.06 88 ASN A C 1
ATOM 731 O O . ASN A 1 88 ? 4.225 3.047 -10.130 1.00 90.06 88 ASN A O 1
ATOM 735 N N . PHE A 1 89 ? 1.996 2.989 -10.094 1.00 91.25 89 PHE A N 1
ATOM 736 C CA . PHE A 1 89 ? 1.869 2.958 -11.553 1.00 91.25 89 PHE A CA 1
ATOM 737 C C . PHE A 1 89 ? 2.444 4.197 -12.230 1.00 91.25 89 PHE A C 1
ATOM 739 O O . PHE A 1 89 ? 3.135 4.068 -13.241 1.00 91.25 89 PHE A O 1
ATOM 746 N N . VAL A 1 90 ? 2.172 5.392 -11.699 1.00 90.44 90 VAL A N 1
ATOM 747 C CA . VAL A 1 90 ? 2.750 6.638 -12.224 1.00 90.44 90 VAL A CA 1
ATOM 748 C C . VAL A 1 90 ? 4.273 6.578 -12.138 1.00 90.44 90 VAL A C 1
ATOM 750 O O . VAL A 1 90 ? 4.957 6.912 -13.104 1.00 90.44 90 VAL A O 1
ATOM 753 N N . SER A 1 91 ? 4.800 6.093 -11.019 1.00 89.00 91 SER A N 1
ATOM 754 C CA . SER A 1 91 ? 6.234 5.957 -10.788 1.00 89.00 91 SER A CA 1
ATOM 755 C C . SER A 1 91 ? 6.919 5.020 -11.777 1.00 89.00 91 SER A C 1
ATOM 757 O O . SER A 1 91 ? 7.890 5.406 -12.428 1.00 89.00 91 SER A O 1
ATOM 759 N N . VAL A 1 92 ? 6.362 3.823 -11.966 1.00 88.44 92 VAL A N 1
ATOM 760 C CA . VAL A 1 92 ? 6.872 2.807 -12.898 1.00 88.44 92 VAL A CA 1
ATOM 761 C C . VAL A 1 92 ? 6.708 3.257 -14.355 1.00 88.44 92 VAL A C 1
ATOM 763 O O . VAL A 1 92 ? 7.612 3.085 -15.173 1.00 88.44 92 VAL A O 1
ATOM 766 N N . SER A 1 93 ? 5.596 3.916 -14.695 1.00 88.75 93 SER A N 1
ATOM 767 C CA . SER A 1 93 ? 5.349 4.431 -16.054 1.00 88.75 93 SER A CA 1
ATOM 768 C C . SER A 1 93 ? 6.336 5.525 -16.460 1.00 88.75 93 SER A C 1
ATOM 770 O O . SER A 1 93 ? 6.689 5.650 -17.631 1.00 88.75 93 SER A O 1
ATOM 772 N N . LEU A 1 94 ? 6.791 6.327 -15.496 1.00 88.81 94 LEU A N 1
ATOM 773 C CA . LEU A 1 94 ? 7.786 7.377 -15.715 1.00 88.81 94 LEU A CA 1
ATOM 774 C C . LEU A 1 94 ? 9.225 6.896 -15.486 1.00 88.81 94 LEU A C 1
ATOM 776 O O . LEU A 1 94 ? 10.161 7.672 -15.692 1.00 88.81 94 LEU A O 1
ATOM 780 N N . ASN A 1 95 ? 9.401 5.645 -15.049 1.00 86.06 95 ASN A N 1
ATOM 781 C CA . ASN A 1 95 ? 10.653 5.119 -14.514 1.00 86.06 95 ASN A CA 1
ATOM 782 C C . ASN A 1 95 ? 11.294 6.072 -13.489 1.00 86.06 95 ASN A C 1
ATOM 784 O O . ASN A 1 95 ? 12.484 6.395 -13.518 1.00 86.06 95 ASN A O 1
ATOM 788 N N . ALA A 1 96 ? 10.440 6.616 -12.626 1.00 86.31 96 ALA A N 1
ATOM 789 C CA . ALA A 1 96 ? 10.791 7.654 -11.679 1.00 86.31 96 ALA A CA 1
ATOM 790 C C . ALA A 1 96 ? 11.636 7.093 -10.529 1.00 86.31 96 ALA A C 1
ATOM 792 O O . ALA A 1 96 ? 12.556 7.770 -10.081 1.00 86.31 96 ALA A O 1
ATOM 793 N N . GLN A 1 97 ? 11.375 5.850 -10.111 1.00 82.88 97 GLN A N 1
ATOM 794 C CA . GLN A 1 97 ? 12.107 5.173 -9.037 1.00 82.88 97 GLN A CA 1
ATOM 795 C C . GLN A 1 97 ? 13.589 4.969 -9.384 1.00 82.88 97 GLN A C 1
ATOM 797 O O . GLN A 1 97 ? 14.446 5.288 -8.564 1.00 82.88 97 GLN A O 1
ATOM 802 N N . GLU A 1 98 ? 13.911 4.535 -10.611 1.00 81.75 98 GLU A N 1
ATOM 803 C CA . GLU A 1 98 ? 15.313 4.368 -11.032 1.00 81.75 98 GLU A CA 1
ATOM 804 C C . GLU A 1 98 ? 16.029 5.710 -11.223 1.00 81.75 98 GLU A C 1
ATOM 806 O O . GLU A 1 98 ? 17.230 5.827 -10.986 1.00 81.75 98 GLU A O 1
ATOM 811 N N . ARG A 1 99 ? 15.308 6.739 -11.681 1.00 84.19 99 ARG A N 1
ATOM 812 C CA . ARG A 1 99 ? 15.890 8.059 -11.981 1.00 84.19 99 ARG A CA 1
ATOM 813 C C . ARG A 1 99 ? 16.058 8.926 -10.744 1.00 84.19 99 ARG A C 1
ATOM 815 O O . ARG A 1 99 ? 16.962 9.756 -10.692 1.00 84.19 99 ARG A O 1
ATOM 822 N N . ILE A 1 100 ? 15.149 8.786 -9.787 1.00 87.00 100 ILE A N 1
ATOM 823 C CA . ILE A 1 100 ? 15.068 9.613 -8.593 1.00 87.00 100 ILE A CA 1
ATOM 824 C C . ILE A 1 100 ? 14.798 8.678 -7.403 1.00 87.00 100 ILE A C 1
ATOM 826 O O . ILE A 1 100 ? 13.643 8.496 -7.015 1.00 87.00 100 ILE A O 1
ATOM 830 N N . PRO A 1 101 ? 15.850 8.118 -6.773 1.00 82.94 101 PRO A N 1
ATOM 831 C CA . PRO A 1 101 ? 15.708 7.112 -5.714 1.00 82.94 101 PRO A CA 1
ATOM 832 C C . PRO A 1 101 ? 14.807 7.537 -4.547 1.00 82.94 101 PRO A C 1
ATOM 834 O O . PRO A 1 101 ? 14.151 6.702 -3.929 1.00 82.94 101 PRO A O 1
ATOM 837 N N . ILE A 1 102 ? 14.717 8.844 -4.259 1.00 87.38 102 ILE A N 1
ATOM 838 C CA . ILE A 1 102 ? 13.830 9.374 -3.211 1.00 87.38 102 ILE A CA 1
ATOM 839 C C . ILE A 1 102 ? 12.350 9.089 -3.480 1.00 87.38 102 ILE A C 1
ATOM 841 O O . ILE A 1 102 ? 11.575 9.027 -2.532 1.00 87.38 102 ILE A O 1
ATOM 845 N N . ILE A 1 103 ? 11.950 8.911 -4.744 1.00 87.81 103 ILE A N 1
ATOM 846 C CA . ILE A 1 103 ? 10.570 8.580 -5.095 1.00 87.81 103 ILE A CA 1
ATOM 847 C C . ILE A 1 103 ? 10.244 7.192 -4.566 1.00 87.81 103 ILE A C 1
ATOM 849 O O . ILE A 1 103 ? 9.271 7.089 -3.830 1.00 87.81 103 ILE A O 1
ATOM 853 N N . ASN A 1 104 ? 11.101 6.188 -4.806 1.00 86.75 104 ASN A N 1
ATOM 854 C CA . ASN A 1 104 ? 10.929 4.845 -4.239 1.00 86.75 104 ASN A CA 1
ATOM 855 C C . ASN A 1 104 ? 10.722 4.915 -2.718 1.00 86.75 104 ASN A C 1
ATOM 857 O O . ASN A 1 104 ? 9.705 4.484 -2.179 1.00 86.75 104 ASN A O 1
ATOM 861 N N . ARG A 1 105 ? 11.636 5.613 -2.031 1.00 89.56 105 ARG A N 1
ATOM 862 C CA . ARG A 1 105 ? 11.586 5.806 -0.572 1.00 89.56 105 ARG A CA 1
ATOM 863 C C . ARG A 1 105 ? 10.307 6.498 -0.105 1.00 89.56 105 ARG A C 1
ATOM 865 O O . ARG A 1 105 ? 9.745 6.125 0.925 1.00 89.56 105 ARG A O 1
ATOM 872 N N . ALA A 1 106 ? 9.839 7.497 -0.849 1.00 91.19 106 ALA A N 1
ATOM 873 C CA . ALA A 1 106 ? 8.597 8.192 -0.551 1.00 91.19 106 ALA A CA 1
ATOM 874 C C . ALA A 1 106 ? 7.372 7.283 -0.734 1.00 91.19 106 ALA A C 1
ATOM 876 O O . ALA A 1 106 ? 6.443 7.386 0.066 1.00 91.19 106 ALA A O 1
ATOM 877 N N . GLU A 1 107 ? 7.365 6.374 -1.718 1.00 90.38 107 GLU A N 1
ATOM 878 C CA . GLU A 1 107 ? 6.261 5.417 -1.891 1.00 90.38 107 GLU A CA 1
ATOM 879 C C . GLU A 1 107 ? 6.174 4.462 -0.715 1.00 90.38 107 GLU A C 1
ATOM 881 O O . GLU A 1 107 ? 5.091 4.303 -0.152 1.00 90.38 107 GLU A O 1
ATOM 886 N N . HIS A 1 108 ? 7.305 3.889 -0.303 1.00 92.50 108 HIS A N 1
ATOM 887 C CA . HIS A 1 108 ? 7.388 3.022 0.870 1.00 92.50 108 HIS A CA 1
ATOM 888 C C . HIS A 1 108 ? 6.906 3.754 2.128 1.00 92.50 108 HIS A C 1
ATOM 890 O O . HIS A 1 108 ? 6.000 3.292 2.827 1.00 92.50 108 HIS A O 1
ATOM 896 N N . LEU A 1 109 ? 7.407 4.969 2.366 1.00 94.50 109 LEU A N 1
ATOM 897 C CA . LEU A 1 109 ? 6.999 5.782 3.510 1.00 94.50 109 LEU A CA 1
ATOM 898 C C . LEU A 1 109 ? 5.490 6.085 3.502 1.00 94.50 109 LEU A C 1
ATOM 900 O O . LEU A 1 109 ? 4.808 5.852 4.503 1.00 94.50 109 LEU A O 1
ATOM 904 N N . ILE A 1 110 ? 4.945 6.592 2.392 1.00 94.31 110 ILE A N 1
ATOM 905 C CA . ILE A 1 110 ? 3.527 6.982 2.291 1.00 94.31 110 ILE A CA 1
ATOM 906 C C . ILE A 1 110 ? 2.617 5.753 2.369 1.00 94.31 110 ILE A C 1
ATOM 908 O O . ILE A 1 110 ? 1.607 5.779 3.080 1.00 94.31 110 ILE A O 1
ATOM 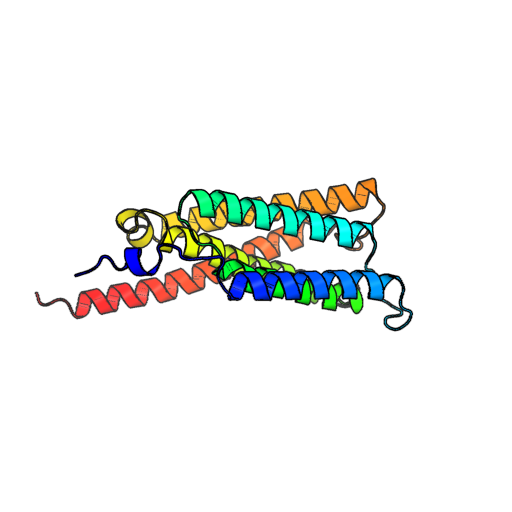912 N N . SER A 1 111 ? 2.979 4.658 1.700 1.00 93.25 111 SER A N 1
ATOM 913 C CA . SER A 1 111 ? 2.218 3.405 1.738 1.00 93.25 111 SER A CA 1
ATOM 914 C C . SER A 1 111 ? 2.100 2.880 3.165 1.00 93.25 111 SER A C 1
ATOM 916 O O . SER A 1 111 ? 1.026 2.439 3.575 1.00 93.25 111 SER A O 1
ATOM 918 N N . PHE A 1 112 ? 3.156 3.017 3.970 1.00 95.12 112 PHE A N 1
ATOM 919 C CA . PHE A 1 112 ? 3.149 2.579 5.363 1.00 95.12 112 PHE A CA 1
ATOM 920 C C . PHE A 1 112 ? 2.442 3.533 6.317 1.00 95.12 112 PHE A C 1
ATOM 922 O O . PHE A 1 112 ? 1.861 3.070 7.304 1.00 95.12 112 PHE A O 1
ATOM 929 N N . VAL A 1 113 ? 2.389 4.833 6.012 1.00 96.38 113 VAL A N 1
ATOM 930 C CA . VAL A 1 113 ? 1.474 5.764 6.692 1.00 96.38 113 VAL A CA 1
ATOM 931 C C . VAL A 1 113 ? 0.024 5.316 6.478 1.00 96.38 113 VAL A C 1
ATOM 933 O O . VAL A 1 113 ? -0.735 5.186 7.442 1.00 96.38 113 VAL A O 1
ATOM 936 N N . LEU A 1 114 ? -0.360 5.026 5.231 1.00 95.00 114 LEU A N 1
ATOM 937 C CA . LEU A 1 114 ? -1.722 4.611 4.882 1.00 95.00 114 LEU A CA 1
ATOM 938 C C . LEU A 1 114 ? -2.077 3.233 5.448 1.00 95.00 114 LEU A C 1
ATOM 940 O O . LEU A 1 114 ? -3.161 3.059 6.009 1.00 95.00 114 LEU A O 1
ATOM 944 N N . LEU A 1 115 ? -1.165 2.264 5.363 1.00 94.75 115 LEU A N 1
ATOM 945 C CA . LEU A 1 115 ? -1.369 0.937 5.938 1.00 94.75 115 LEU A CA 1
ATOM 946 C C . LEU A 1 115 ? -1.532 1.024 7.459 1.00 94.75 115 LEU A C 1
ATOM 948 O O . LEU A 1 115 ? -2.468 0.448 8.013 1.00 94.75 115 LEU A O 1
ATOM 952 N N . SER A 1 116 ? -0.684 1.805 8.132 1.00 96.19 116 SER A N 1
ATOM 953 C CA . SER A 1 116 ? -0.791 2.022 9.579 1.00 96.19 116 SER A CA 1
ATOM 954 C C . SER A 1 116 ? -2.106 2.690 9.956 1.00 96.19 116 SER A C 1
ATOM 956 O O . SER A 1 116 ? -2.728 2.286 10.937 1.00 96.19 116 SER A O 1
ATOM 958 N N . TYR A 1 117 ? -2.587 3.642 9.153 1.00 94.81 117 TYR A N 1
ATOM 959 C CA . TYR A 1 117 ? -3.915 4.227 9.324 1.00 94.81 117 TYR A CA 1
ATOM 960 C C . TYR A 1 117 ? -5.038 3.186 9.219 1.00 94.81 117 TYR A C 1
ATOM 962 O O . TYR A 1 117 ? -5.939 3.175 10.064 1.00 94.81 117 TYR A O 1
ATOM 970 N N . VAL A 1 118 ? -4.988 2.292 8.226 1.00 93.25 118 VAL A N 1
ATOM 971 C CA . VAL A 1 118 ? -5.990 1.227 8.050 1.00 93.25 118 VAL A CA 1
ATOM 972 C C . VAL A 1 118 ? -5.982 0.273 9.241 1.00 93.25 118 VAL A C 1
ATOM 974 O O . VAL A 1 118 ? -7.037 0.024 9.829 1.00 93.25 118 VAL A O 1
ATOM 977 N N . VAL A 1 119 ? -4.803 -0.219 9.633 1.00 94.56 119 VAL A N 1
ATOM 978 C CA . VAL A 1 119 ? -4.650 -1.146 10.763 1.00 94.56 119 VAL A CA 1
ATOM 979 C C . VAL A 1 119 ? -5.096 -0.471 12.061 1.00 94.56 119 VAL A C 1
ATOM 981 O O . VAL A 1 119 ? -5.910 -1.021 12.797 1.00 94.56 119 VAL A O 1
ATOM 984 N N . TRP A 1 120 ? -4.664 0.760 12.327 1.00 92.88 120 TRP A N 1
ATOM 985 C CA . TRP A 1 120 ? -5.086 1.520 13.505 1.00 92.88 120 TRP A CA 1
ATOM 986 C C . TRP A 1 120 ? -6.607 1.721 13.562 1.00 92.88 120 TRP A C 1
ATOM 988 O O . TRP A 1 120 ? -7.239 1.483 14.594 1.00 92.88 120 TRP A O 1
ATOM 998 N N . THR A 1 121 ? -7.216 2.125 12.445 1.00 89.56 121 THR A N 1
ATOM 999 C CA . THR A 1 121 ? -8.671 2.304 12.340 1.00 89.56 121 THR A CA 1
ATOM 1000 C C . THR A 1 121 ? -9.407 0.988 12.569 1.00 89.56 121 THR A C 1
ATOM 1002 O O . THR A 1 121 ? -10.452 0.979 13.216 1.00 89.56 121 THR A O 1
ATOM 1005 N N . PHE A 1 122 ? -8.847 -0.138 12.120 1.00 90.12 122 PHE A N 1
ATOM 1006 C CA . PHE A 1 122 ? -9.396 -1.457 12.408 1.00 90.12 122 PHE A CA 1
ATOM 1007 C C . PHE A 1 122 ? -9.474 -1.724 13.921 1.00 90.12 122 PHE A C 1
ATOM 1009 O O . PHE A 1 122 ? -10.551 -2.058 14.423 1.00 90.12 122 PHE A O 1
ATOM 1016 N N . PHE A 1 123 ? -8.383 -1.496 14.664 1.00 88.00 123 PHE A N 1
ATOM 1017 C CA . PHE A 1 123 ? -8.368 -1.643 16.128 1.00 88.00 123 PHE A CA 1
ATOM 1018 C C . PHE A 1 123 ? -9.388 -0.713 16.808 1.00 88.00 123 PHE A C 1
ATOM 1020 O O . PHE A 1 123 ? -10.144 -1.144 17.682 1.00 88.00 123 PHE A O 1
ATOM 1027 N N . LEU A 1 124 ? -9.456 0.553 16.382 1.00 84.19 124 LEU A N 1
ATOM 1028 C CA . LEU A 1 124 ? -10.350 1.558 16.972 1.00 84.19 124 LEU A CA 1
ATOM 1029 C C . LEU A 1 124 ? -11.821 1.460 16.553 1.00 84.19 124 LEU A C 1
ATOM 1031 O O . LEU A 1 124 ? -12.668 2.099 17.171 1.00 84.19 124 LEU A O 1
ATOM 1035 N N . LYS A 1 125 ? -12.157 0.703 15.514 1.00 83.69 125 LYS A N 1
ATOM 1036 C CA . LYS A 1 125 ? -13.554 0.564 15.091 1.00 83.69 125 LYS A CA 1
ATOM 1037 C C . LYS A 1 125 ? -14.143 -0.790 15.457 1.00 83.69 125 LYS A C 1
ATOM 1039 O O . LYS A 1 125 ? -15.314 -0.857 15.818 1.00 83.69 125 LYS A O 1
ATOM 1044 N N . TYR A 1 126 ? -13.349 -1.855 15.379 1.00 83.31 126 TYR A N 1
ATOM 1045 C CA . TYR A 1 126 ? -13.880 -3.221 15.379 1.00 83.31 126 TYR A CA 1
ATOM 1046 C C . TYR A 1 126 ? -13.471 -4.072 16.574 1.00 83.31 126 TYR A C 1
ATOM 1048 O O . TYR A 1 126 ? -14.063 -5.127 16.790 1.00 83.31 126 TYR A O 1
ATOM 1056 N N . LEU A 1 127 ? -12.499 -3.634 17.373 1.00 82.19 127 LEU A N 1
ATOM 1057 C CA . LEU A 1 127 ? -12.098 -4.355 18.577 1.00 82.19 127 LEU A CA 1
ATOM 1058 C C . LEU A 1 127 ? -12.591 -3.652 19.856 1.00 82.19 127 LEU A C 1
ATOM 1060 O O . LEU A 1 127 ? -13.075 -2.522 19.793 1.00 82.19 127 LEU A O 1
ATOM 1064 N N . PRO A 1 128 ? -12.521 -4.296 21.038 1.00 79.31 128 PRO A N 1
ATOM 1065 C CA . PRO A 1 128 ? -13.052 -3.722 22.274 1.00 79.31 128 PRO A CA 1
ATOM 1066 C C . PRO A 1 128 ? -12.398 -2.383 22.645 1.00 79.31 128 PRO A C 1
ATOM 1068 O O . PRO A 1 128 ? -11.289 -2.340 23.176 1.00 79.31 128 PRO A O 1
ATOM 1071 N N . GLN A 1 129 ? -13.107 -1.273 22.417 1.00 73.06 129 GLN A N 1
ATOM 1072 C CA . GLN A 1 129 ? -12.564 0.087 22.573 1.00 73.06 129 GLN A CA 1
ATOM 1073 C C . GLN A 1 129 ? -12.044 0.390 23.976 1.00 73.06 129 GLN A C 1
ATOM 1075 O O . GLN A 1 129 ? -11.089 1.146 24.141 1.00 73.06 129 GLN A O 1
ATOM 1080 N N . ARG A 1 130 ? -12.620 -0.253 24.999 1.00 71.00 130 ARG A N 1
ATOM 1081 C CA . ARG A 1 130 ? -12.156 -0.129 26.387 1.00 71.00 130 ARG A CA 1
ATOM 1082 C C . ARG A 1 130 ? -10.699 -0.561 26.568 1.00 71.00 130 ARG A C 1
ATOM 1084 O O . ARG A 1 130 ? -10.055 -0.039 27.466 1.00 71.00 130 ARG A O 1
ATOM 1091 N N . VAL A 1 131 ? -10.193 -1.473 25.739 1.00 75.69 131 VAL A N 1
ATOM 1092 C CA . VAL A 1 131 ? -8.792 -1.910 25.765 1.00 75.69 131 VAL A CA 1
ATOM 1093 C C . VAL A 1 131 ? -7.944 -0.951 24.928 1.00 75.69 131 VAL A C 1
ATOM 1095 O O . VAL A 1 131 ? -7.022 -0.320 25.436 1.00 75.69 131 VAL A O 1
ATOM 1098 N N . TRP A 1 132 ? -8.300 -0.757 23.661 1.00 80.12 132 TRP A N 1
ATOM 1099 C CA . TRP A 1 132 ? -7.426 -0.078 22.695 1.00 80.12 132 TRP A CA 1
ATOM 1100 C C . TRP A 1 132 ? -7.346 1.437 22.877 1.00 80.12 132 TRP A C 1
ATOM 1102 O O . TRP A 1 132 ? -6.294 2.031 22.644 1.00 80.12 132 TRP A O 1
ATOM 1112 N N . HIS A 1 133 ? -8.429 2.066 23.338 1.00 75.50 133 HIS A N 1
ATOM 1113 C CA . HIS A 1 133 ? -8.449 3.503 23.604 1.00 75.50 133 HIS A CA 1
ATOM 1114 C C . HIS A 1 133 ? -7.746 3.859 24.922 1.00 75.50 133 HIS A C 1
ATOM 1116 O O . HIS A 1 133 ? -7.165 4.934 25.049 1.00 75.50 133 HIS A O 1
ATOM 1122 N N . ARG A 1 134 ? -7.780 2.950 25.909 1.00 79.19 134 ARG A N 1
ATOM 1123 C CA . ARG A 1 134 ? -7.128 3.145 27.216 1.00 79.19 134 ARG A CA 1
ATOM 1124 C C . ARG A 1 134 ? -5.644 2.791 27.207 1.00 79.19 134 ARG A C 1
ATOM 1126 O O . ARG A 1 134 ? -4.908 3.279 28.057 1.00 79.19 134 ARG A O 1
ATOM 1133 N N . HIS A 1 135 ? -5.203 1.983 26.245 1.00 85.25 135 HIS A N 1
ATOM 1134 C CA . HIS A 1 135 ? -3.809 1.567 26.102 1.00 85.25 135 HIS A CA 1
ATOM 1135 C C . HIS A 1 135 ? -3.241 1.970 24.730 1.00 85.25 135 HIS A C 1
ATOM 1137 O O . HIS A 1 135 ? -2.842 1.104 23.951 1.00 85.25 135 HIS A O 1
ATOM 1143 N N . PRO A 1 136 ? -3.171 3.279 24.413 1.00 85.88 136 PRO A N 1
ATOM 1144 C CA . PRO A 1 136 ? -2.797 3.754 23.079 1.00 85.88 136 PRO A CA 1
ATOM 1145 C C . PRO A 1 136 ? -1.383 3.326 22.660 1.00 85.88 136 PRO A C 1
ATOM 1147 O O . PRO A 1 136 ? -1.167 3.012 21.493 1.00 85.88 136 PRO A O 1
ATOM 1150 N N . TYR A 1 137 ? -0.440 3.228 23.603 1.00 90.44 137 TYR A N 1
ATOM 1151 C CA . TYR A 1 137 ? 0.913 2.730 23.334 1.00 90.44 137 TYR A CA 1
ATOM 1152 C C . TYR A 1 137 ? 0.936 1.240 22.967 1.00 90.44 137 TYR A C 1
ATOM 1154 O O . TYR A 1 137 ? 1.667 0.842 22.066 1.00 90.44 137 TYR A O 1
ATOM 1162 N N . TYR A 1 138 ? 0.102 0.418 23.612 1.00 88.75 138 TYR A N 1
ATOM 1163 C CA . TYR A 1 138 ? -0.016 -1.004 23.279 1.00 88.75 138 TYR A CA 1
ATOM 1164 C C . TYR A 1 138 ? -0.656 -1.195 21.899 1.00 88.75 138 TYR A C 1
ATOM 1166 O O . TYR A 1 138 ? -0.159 -1.971 21.084 1.00 88.75 138 TYR A O 1
ATOM 1174 N N . THR A 1 139 ? -1.702 -0.416 21.600 1.00 90.00 139 THR A N 1
ATOM 1175 C CA . THR A 1 139 ? -2.298 -0.352 20.259 1.00 90.00 139 THR A CA 1
ATOM 1176 C C . THR A 1 139 ? -1.249 0.037 19.216 1.00 90.00 139 THR A C 1
ATOM 1178 O O . THR A 1 139 ? -1.148 -0.621 18.186 1.00 90.00 139 THR A O 1
ATOM 1181 N N . ALA A 1 140 ? -0.423 1.052 19.492 1.00 92.50 140 ALA A N 1
ATOM 1182 C CA . ALA A 1 140 ? 0.635 1.489 18.584 1.00 92.50 140 ALA A CA 1
ATOM 1183 C C . ALA A 1 140 ? 1.672 0.387 18.319 1.00 92.50 140 ALA A C 1
ATOM 1185 O O . ALA A 1 140 ? 1.995 0.140 17.162 1.00 92.50 140 ALA A O 1
ATOM 1186 N N . LEU A 1 141 ? 2.135 -0.324 19.353 1.00 93.31 141 LEU A N 1
ATOM 1187 C CA . LEU A 1 141 ? 3.091 -1.430 19.201 1.00 93.31 141 LEU A CA 1
ATOM 1188 C C . LEU A 1 141 ? 2.552 -2.558 18.316 1.00 93.31 141 LEU A C 1
ATOM 1190 O O . LEU A 1 141 ? 3.281 -3.089 17.477 1.00 93.31 141 LEU A O 1
ATOM 1194 N N . ILE A 1 142 ? 1.276 -2.913 18.471 1.00 93.44 142 ILE A N 1
ATOM 1195 C CA . ILE A 1 142 ? 0.646 -3.931 17.623 1.00 93.44 142 ILE A CA 1
ATOM 1196 C C . ILE A 1 142 ? 0.476 -3.425 16.193 1.00 93.44 142 ILE A C 1
ATOM 1198 O O . ILE A 1 142 ? 0.735 -4.178 15.257 1.00 93.44 142 ILE A O 1
ATOM 1202 N N . VAL A 1 143 ? 0.081 -2.161 16.012 1.00 94.75 143 VAL A N 1
ATOM 1203 C CA . VAL A 1 143 ? -0.025 -1.563 14.677 1.00 94.75 143 VAL A CA 1
ATOM 1204 C C . VAL A 1 143 ? 1.328 -1.592 13.971 1.00 94.75 143 VAL A C 1
ATOM 1206 O O . VAL A 1 143 ? 1.363 -2.077 12.847 1.00 94.75 143 VAL A O 1
ATOM 1209 N N . VAL A 1 144 ? 2.427 -1.190 14.631 1.00 94.75 144 VAL A N 1
ATOM 1210 C CA . VAL A 1 144 ? 3.790 -1.335 14.073 1.00 94.75 144 VAL A CA 1
ATOM 1211 C C . VAL A 1 144 ? 4.084 -2.785 13.734 1.00 94.75 144 VAL A C 1
ATOM 1213 O O . VAL A 1 144 ? 4.547 -3.077 12.645 1.00 94.75 144 VAL A O 1
ATOM 1216 N N . SER A 1 145 ? 3.808 -3.713 14.649 1.00 95.06 145 SER A N 1
ATOM 1217 C CA . SER A 1 145 ? 4.161 -5.120 14.449 1.00 95.06 145 SER A CA 1
ATOM 1218 C C . SER A 1 145 ? 3.459 -5.706 13.219 1.00 95.06 145 SER A C 1
ATOM 1220 O O . SER A 1 145 ? 4.086 -6.376 12.396 1.00 95.06 145 SER A O 1
ATOM 1222 N N . ILE A 1 146 ? 2.167 -5.411 13.053 1.00 95.19 146 ILE A N 1
ATOM 1223 C CA . ILE A 1 146 ? 1.386 -5.844 11.890 1.00 95.19 146 ILE A CA 1
ATOM 1224 C C . ILE A 1 146 ? 1.899 -5.166 10.621 1.00 95.19 146 ILE A C 1
ATOM 1226 O O . ILE A 1 146 ? 2.138 -5.855 9.632 1.00 95.19 146 ILE A O 1
ATOM 1230 N N . THR A 1 147 ? 2.090 -3.844 10.630 1.00 95.12 147 THR A N 1
ATOM 1231 C CA . THR A 1 147 ? 2.522 -3.113 9.433 1.00 95.12 147 THR A CA 1
ATOM 1232 C C . THR A 1 147 ? 3.922 -3.550 9.017 1.00 95.12 147 THR A C 1
ATOM 1234 O O . THR A 1 147 ? 4.098 -3.960 7.876 1.00 95.12 147 THR A O 1
ATOM 1237 N N . SER A 1 148 ? 4.886 -3.611 9.938 1.00 94.19 148 SER A N 1
ATOM 1238 C CA . SER A 1 148 ? 6.235 -4.132 9.686 1.00 94.19 148 SER A CA 1
ATOM 1239 C C . SER A 1 148 ? 6.226 -5.561 9.139 1.00 94.19 148 SER A C 1
ATOM 1241 O O . SER A 1 148 ? 7.005 -5.854 8.237 1.00 94.19 148 SER A O 1
ATOM 1243 N N . THR A 1 149 ? 5.325 -6.436 9.607 1.00 95.44 149 THR A N 1
ATOM 1244 C CA . THR A 1 149 ? 5.178 -7.789 9.036 1.00 95.44 149 THR A CA 1
ATOM 1245 C C . THR A 1 149 ? 4.778 -7.732 7.561 1.00 95.44 149 THR A C 1
ATOM 1247 O O . THR A 1 149 ? 5.373 -8.428 6.743 1.00 95.44 149 THR A O 1
ATOM 1250 N N . PHE A 1 150 ? 3.818 -6.874 7.196 1.00 93.44 150 PHE A N 1
ATOM 1251 C CA . PHE A 1 150 ? 3.465 -6.658 5.789 1.00 93.44 150 PHE A CA 1
ATOM 1252 C C . PHE A 1 150 ? 4.632 -6.089 4.976 1.00 93.44 150 PHE A C 1
ATOM 1254 O O . PHE A 1 150 ? 4.800 -6.496 3.833 1.00 93.44 150 PHE A O 1
ATOM 1261 N N . GLY A 1 151 ? 5.453 -5.211 5.561 1.00 92.69 151 GLY A N 1
ATOM 1262 C CA . GLY A 1 151 ? 6.661 -4.688 4.910 1.00 92.69 151 GLY A CA 1
ATOM 1263 C C . GLY A 1 151 ? 7.651 -5.780 4.581 1.00 92.69 151 GLY A C 1
ATOM 1264 O O . GLY A 1 151 ? 8.008 -5.941 3.426 1.00 92.69 151 GLY A O 1
ATOM 1265 N N . VAL A 1 152 ? 8.009 -6.600 5.565 1.00 93.75 152 VAL A N 1
ATOM 1266 C CA . VAL A 1 152 ? 8.910 -7.737 5.339 1.00 93.75 152 VAL A CA 1
ATOM 1267 C C . VAL A 1 152 ? 8.350 -8.692 4.285 1.00 93.75 152 VAL A C 1
ATOM 1269 O O . VAL A 1 152 ? 9.092 -9.129 3.414 1.00 93.75 152 VAL A O 1
ATOM 1272 N N . ILE A 1 153 ? 7.049 -8.996 4.321 1.00 92.50 153 ILE A N 1
ATOM 1273 C CA . ILE A 1 153 ? 6.424 -9.871 3.319 1.00 92.50 153 ILE A CA 1
ATOM 1274 C C . ILE A 1 153 ? 6.475 -9.250 1.917 1.00 92.50 153 ILE A C 1
ATOM 1276 O O . ILE A 1 153 ? 6.750 -9.978 0.967 1.00 92.50 153 ILE A O 1
ATOM 1280 N N . ASN A 1 154 ? 6.219 -7.944 1.782 1.00 89.94 154 ASN A N 1
ATOM 1281 C CA . ASN A 1 154 ? 6.276 -7.245 0.497 1.00 89.94 154 ASN A CA 1
ATOM 1282 C C . ASN A 1 154 ? 7.679 -7.323 -0.114 1.00 89.94 154 ASN A C 1
ATOM 1284 O O . ASN A 1 154 ? 7.826 -7.800 -1.232 1.00 89.94 154 ASN A O 1
ATOM 1288 N N . GLU A 1 155 ? 8.706 -6.963 0.656 1.00 90.50 155 GLU A N 1
ATOM 1289 C CA . GLU A 1 155 ? 10.097 -7.016 0.192 1.00 90.50 155 GLU A CA 1
ATOM 1290 C C . GLU A 1 155 ? 10.543 -8.441 -0.161 1.00 90.50 155 GLU A C 1
ATOM 1292 O O . GLU A 1 155 ? 11.227 -8.669 -1.155 1.00 90.50 155 GLU A O 1
ATOM 1297 N N . LEU A 1 156 ? 10.139 -9.436 0.640 1.00 90.44 156 LEU A N 1
ATOM 1298 C CA . LEU A 1 156 ? 10.429 -10.839 0.340 1.00 90.44 156 LEU A CA 1
ATOM 1299 C C . LEU A 1 156 ? 9.747 -11.295 -0.951 1.00 90.44 156 LEU A C 1
ATOM 1301 O O . LEU A 1 156 ? 10.329 -12.085 -1.696 1.00 90.44 156 LEU A O 1
ATOM 1305 N N . ALA A 1 157 ? 8.523 -10.829 -1.207 1.00 87.94 157 ALA A N 1
ATOM 1306 C CA . ALA A 1 157 ? 7.823 -11.123 -2.446 1.00 87.94 157 ALA A CA 1
ATOM 1307 C C . ALA A 1 157 ? 8.550 -10.483 -3.632 1.00 87.94 157 ALA A C 1
ATOM 1309 O O . ALA A 1 157 ? 8.865 -11.191 -4.584 1.00 87.94 157 ALA A O 1
ATOM 1310 N N . GLU A 1 158 ? 8.885 -9.196 -3.557 1.00 85.69 158 GLU A N 1
ATOM 1311 C CA . GLU A 1 158 ? 9.638 -8.497 -4.605 1.00 85.69 158 GLU A CA 1
ATOM 1312 C C . GLU A 1 158 ? 10.970 -9.196 -4.904 1.00 85.69 158 GLU A C 1
ATOM 1314 O O . GLU A 1 158 ? 11.253 -9.496 -6.063 1.00 85.69 158 GLU A O 1
ATOM 1319 N N . LEU A 1 159 ? 11.719 -9.596 -3.869 1.00 87.56 159 LEU A N 1
ATOM 1320 C CA . LEU A 1 159 ? 12.998 -10.300 -4.020 1.00 87.56 159 LEU A CA 1
ATOM 1321 C C . LEU A 1 159 ? 12.817 -11.651 -4.705 1.00 87.56 159 LEU A C 1
ATOM 1323 O O . LEU A 1 159 ? 13.614 -12.048 -5.555 1.00 87.56 159 LEU A O 1
ATOM 1327 N N . PHE A 1 160 ? 11.761 -12.369 -4.330 1.00 88.12 160 PHE A N 1
ATOM 1328 C CA . PHE A 1 160 ? 11.418 -13.640 -4.943 1.00 88.12 160 PHE A CA 1
ATOM 1329 C C . PHE A 1 160 ? 11.059 -13.475 -6.425 1.00 88.12 160 PHE A C 1
ATOM 1331 O O . PHE A 1 160 ? 11.513 -14.271 -7.249 1.00 88.12 160 PHE A O 1
ATOM 1338 N N . PHE A 1 161 ? 10.280 -12.449 -6.780 1.00 84.56 161 PHE A N 1
ATOM 1339 C CA . PHE A 1 161 ? 9.918 -12.174 -8.171 1.00 84.56 161 PHE A CA 1
ATOM 1340 C C . PHE A 1 161 ? 11.132 -11.743 -9.005 1.00 84.56 161 PHE A C 1
ATOM 1342 O O . PHE A 1 161 ? 11.311 -12.267 -10.106 1.00 84.56 161 PHE A O 1
ATOM 1349 N N . ASP A 1 162 ? 12.005 -10.893 -8.462 1.00 85.12 162 ASP A N 1
ATOM 1350 C CA . ASP A 1 162 ? 13.247 -10.476 -9.121 1.00 85.12 162 ASP A CA 1
ATOM 1351 C C . ASP A 1 162 ? 14.173 -11.664 -9.383 1.00 85.12 162 ASP A C 1
ATOM 1353 O O . ASP A 1 162 ? 14.658 -11.843 -10.502 1.00 85.12 162 ASP A O 1
ATOM 1357 N N . ALA A 1 163 ? 14.341 -12.544 -8.394 1.00 85.88 163 ALA A N 1
ATOM 1358 C CA . ALA A 1 163 ? 15.152 -13.747 -8.54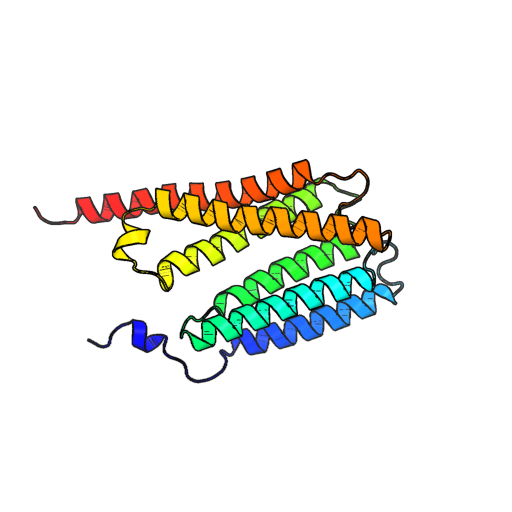0 1.00 85.88 163 ALA A CA 1
ATOM 1359 C C . ALA A 1 163 ? 14.564 -14.751 -9.548 1.00 85.88 163 ALA A C 1
ATOM 1361 O O . ALA A 1 163 ? 15.314 -15.386 -10.290 1.00 85.88 163 ALA A O 1
ATOM 1362 N N . LEU A 1 164 ? 13.238 -14.925 -9.572 1.00 89.19 164 LEU A N 1
ATOM 1363 C CA . LEU A 1 164 ? 12.586 -15.952 -10.389 1.00 89.19 164 LEU A CA 1
ATOM 1364 C C . LEU A 1 164 ? 12.352 -15.512 -11.840 1.00 89.19 164 LEU A C 1
ATOM 1366 O O . LEU A 1 164 ? 12.449 -16.335 -12.751 1.00 89.19 164 LEU A O 1
ATOM 1370 N N . PHE A 1 165 ? 12.031 -14.237 -12.061 1.00 86.12 165 PHE A N 1
ATOM 1371 C CA . PHE A 1 165 ? 11.623 -13.714 -13.367 1.00 86.12 165 PHE A CA 1
ATOM 1372 C C . PHE A 1 165 ? 12.610 -12.706 -13.966 1.00 86.12 165 PHE A C 1
ATOM 1374 O O . PHE A 1 165 ? 12.372 -12.223 -15.072 1.00 86.12 165 PHE A O 1
ATOM 1381 N N . GLY A 1 166 ? 13.711 -12.395 -13.272 1.00 80.56 166 GLY A N 1
ATOM 1382 C CA . GLY A 1 166 ? 14.700 -11.418 -13.733 1.00 80.56 166 GLY A CA 1
ATOM 1383 C C . GLY A 1 166 ? 14.141 -9.996 -13.812 1.00 80.56 166 GLY A C 1
ATOM 1384 O O . GLY A 1 166 ? 14.569 -9.215 -14.661 1.00 80.56 166 GLY A O 1
ATOM 1385 N N . THR A 1 167 ? 13.142 -9.686 -12.984 1.00 79.88 167 THR A N 1
ATOM 1386 C CA . THR A 1 167 ? 12.575 -8.341 -12.851 1.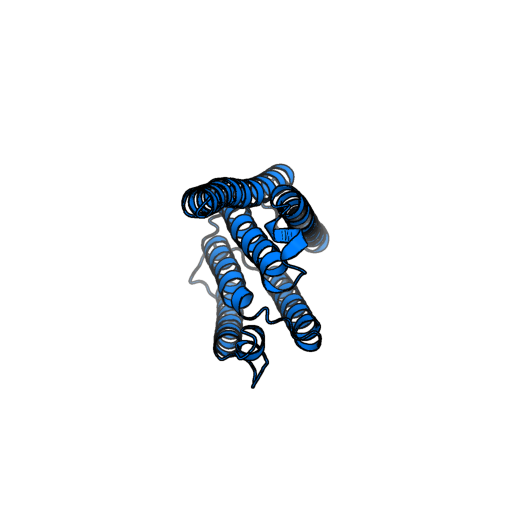00 79.88 167 THR A CA 1
ATOM 1387 C C . THR A 1 167 ? 13.468 -7.454 -11.978 1.00 79.88 167 THR A C 1
ATOM 1389 O O . THR A 1 167 ? 14.475 -7.905 -11.433 1.00 79.88 167 THR A O 1
ATOM 1392 N N . THR A 1 168 ? 13.127 -6.169 -11.891 1.00 73.19 168 THR A N 1
ATOM 1393 C CA . THR A 1 168 ? 13.832 -5.171 -11.072 1.00 73.19 168 THR A CA 1
ATOM 1394 C C . THR A 1 168 ? 12.855 -4.431 -10.158 1.00 73.19 168 THR A C 1
ATOM 1396 O O . THR A 1 168 ? 12.854 -3.202 -10.122 1.00 73.19 168 THR A O 1
ATOM 1399 N N . PHE A 1 169 ? 11.985 -5.162 -9.457 1.00 68.44 169 PHE A N 1
ATOM 1400 C CA . PHE A 1 169 ? 11.030 -4.591 -8.504 1.00 68.44 169 PHE A CA 1
ATOM 1401 C C . PHE A 1 169 ? 11.714 -3.941 -7.306 1.00 68.44 169 PHE A C 1
ATOM 1403 O O . PHE A 1 169 ? 11.281 -2.873 -6.897 1.00 68.44 169 PHE A O 1
ATOM 1410 N N . ILE A 1 170 ? 12.829 -4.500 -6.832 1.00 59.09 170 ILE A N 1
ATOM 1411 C CA . ILE A 1 170 ? 13.655 -3.909 -5.762 1.00 59.09 170 ILE A CA 1
ATOM 1412 C C . ILE A 1 170 ? 14.567 -2.779 -6.301 1.00 59.09 170 ILE A C 1
ATOM 1414 O O . ILE A 1 170 ? 15.286 -2.106 -5.560 1.00 59.09 170 ILE A O 1
ATOM 1418 N N . GLY A 1 171 ? 14.544 -2.527 -7.614 1.00 63.00 171 GLY A N 1
ATOM 1419 C CA . GLY A 1 171 ? 15.474 -1.625 -8.289 1.00 63.00 171 GLY A CA 1
ATOM 1420 C C . GLY A 1 171 ? 16.878 -2.225 -8.450 1.00 63.00 171 GLY A C 1
ATOM 1421 O O . GLY A 1 171 ? 17.186 -3.330 -7.997 1.00 63.00 171 GLY A O 1
ATOM 1422 N N . ARG A 1 172 ? 17.763 -1.499 -9.144 1.00 57.81 172 ARG A N 1
ATOM 1423 C CA . ARG A 1 172 ? 19.186 -1.867 -9.214 1.00 57.81 172 ARG A CA 1
ATOM 1424 C C . ARG A 1 172 ? 19.804 -1.656 -7.825 1.00 57.81 172 ARG A C 1
ATOM 1426 O O . ARG A 1 172 ? 19.621 -0.593 -7.252 1.00 57.81 172 ARG A O 1
ATOM 1433 N N . ASP A 1 173 ? 20.520 -2.666 -7.325 1.00 57.47 173 ASP A N 1
ATOM 1434 C CA . ASP A 1 173 ? 21.313 -2.674 -6.075 1.00 57.47 173 ASP A CA 1
ATOM 1435 C C . ASP A 1 173 ? 20.658 -3.223 -4.788 1.00 57.47 173 ASP A C 1
ATOM 1437 O O . ASP A 1 173 ? 21.264 -3.136 -3.723 1.00 57.47 173 ASP A O 1
ATOM 1441 N N . SER A 1 174 ? 19.509 -3.912 -4.869 1.00 58.41 174 SER A N 1
ATOM 1442 C CA . SER A 1 174 ? 18.959 -4.690 -3.730 1.00 58.41 174 SER A CA 1
ATOM 1443 C C . SER A 1 174 ? 18.748 -3.862 -2.450 1.00 58.41 174 SER A C 1
ATOM 1445 O O . SER A 1 174 ? 19.143 -4.270 -1.355 1.00 58.41 174 SER A O 1
ATOM 1447 N N . ASP A 1 175 ? 18.129 -2.686 -2.568 1.00 75.94 175 ASP A N 1
ATOM 1448 C CA . ASP A 1 175 ? 18.019 -1.718 -1.469 1.00 75.94 175 ASP A CA 1
ATOM 1449 C C . ASP A 1 175 ? 16.846 -1.986 -0.502 1.00 75.94 175 ASP A C 1
ATOM 1451 O O . ASP A 1 175 ? 16.200 -1.080 0.037 1.00 75.94 175 ASP A O 1
ATOM 1455 N N . THR A 1 176 ? 16.608 -3.271 -0.241 1.00 83.38 176 THR A N 1
ATOM 1456 C CA . THR A 1 176 ? 15.582 -3.791 0.667 1.00 83.38 176 THR A CA 1
ATOM 1457 C C . THR A 1 176 ? 15.728 -3.230 2.081 1.00 83.38 176 THR A C 1
ATOM 1459 O O . THR A 1 176 ? 14.746 -2.999 2.782 1.00 83.38 176 THR A O 1
ATOM 1462 N N . ALA A 1 177 ? 16.961 -3.001 2.542 1.00 87.94 177 ALA A N 1
ATOM 1463 C CA . ALA A 1 177 ? 17.196 -2.490 3.890 1.00 87.94 177 ALA A CA 1
ATOM 1464 C C . ALA A 1 177 ? 16.674 -1.054 4.056 1.00 87.94 177 ALA A C 1
ATOM 1466 O O . ALA A 1 177 ? 16.057 -0.747 5.082 1.00 87.94 177 ALA A O 1
ATOM 1467 N N . LEU A 1 178 ? 16.890 -0.182 3.063 1.00 89.56 178 LEU A N 1
ATOM 1468 C CA . LEU A 1 178 ? 16.341 1.168 3.109 1.00 89.56 178 LEU A CA 1
ATOM 1469 C C . LEU A 1 178 ? 14.829 1.170 2.870 1.00 89.56 178 LEU A C 1
ATOM 1471 O O . LEU A 1 178 ? 14.150 1.983 3.492 1.00 89.56 178 LEU A O 1
ATOM 1475 N N . ASP A 1 179 ? 14.268 0.250 2.082 1.00 89.69 179 ASP A N 1
ATOM 1476 C CA . ASP A 1 179 ? 12.810 0.155 1.909 1.00 89.69 179 ASP A CA 1
ATOM 1477 C C . ASP A 1 179 ? 12.119 -0.300 3.195 1.00 89.69 179 ASP A C 1
ATOM 1479 O O . ASP A 1 179 ? 11.186 0.355 3.665 1.00 89.69 179 ASP A O 1
ATOM 1483 N N . LEU A 1 180 ? 12.666 -1.305 3.887 1.00 92.50 180 LEU A N 1
ATOM 1484 C CA . LEU A 1 180 ? 12.216 -1.684 5.232 1.00 92.50 180 LEU A CA 1
ATOM 1485 C C . LEU A 1 180 ? 12.350 -0.544 6.247 1.00 92.50 180 LEU A C 1
ATOM 1487 O O . LEU A 1 180 ? 11.482 -0.385 7.119 1.00 92.50 180 LEU A O 1
ATOM 1491 N N . LEU A 1 181 ? 13.408 0.265 6.146 1.00 93.81 181 LEU A N 1
ATOM 1492 C CA . LEU A 1 181 ? 13.562 1.456 6.976 1.00 93.81 181 LEU A CA 1
ATOM 1493 C C . LEU A 1 181 ? 12.460 2.477 6.671 1.00 93.81 181 LEU A C 1
ATOM 1495 O O . LEU A 1 181 ? 11.827 2.964 7.605 1.00 93.81 181 LEU A O 1
ATOM 1499 N N . MET A 1 182 ? 12.187 2.777 5.400 1.00 95.12 182 MET A N 1
ATOM 1500 C CA . MET A 1 182 ? 11.139 3.726 5.003 1.00 95.12 182 MET A CA 1
ATOM 1501 C C . MET A 1 182 ? 9.744 3.243 5.395 1.00 95.12 182 MET A C 1
ATOM 1503 O O . MET A 1 182 ? 8.952 4.027 5.919 1.00 95.12 182 MET A O 1
ATOM 1507 N N . ASN A 1 183 ? 9.477 1.947 5.245 1.00 94.62 183 ASN A N 1
ATOM 1508 C CA . ASN A 1 183 ? 8.269 1.286 5.726 1.00 94.62 183 ASN A CA 1
ATOM 1509 C C . ASN A 1 183 ? 8.094 1.521 7.243 1.00 94.62 183 ASN A C 1
ATOM 1511 O O . ASN A 1 183 ? 7.048 1.971 7.721 1.00 94.62 183 ASN A O 1
ATOM 1515 N N . SER A 1 184 ? 9.161 1.294 8.014 1.00 95.12 184 SER A N 1
ATOM 1516 C CA . SER A 1 184 ? 9.168 1.497 9.468 1.00 95.12 184 SER A CA 1
ATOM 1517 C C . SER A 1 184 ? 9.007 2.971 9.858 1.00 95.12 184 SER A C 1
ATOM 1519 O O . SER A 1 184 ? 8.266 3.285 10.791 1.00 95.12 184 SER A O 1
ATOM 1521 N N . LEU A 1 185 ? 9.649 3.890 9.130 1.00 96.38 185 LEU A N 1
ATOM 1522 C CA . LEU A 1 185 ? 9.526 5.333 9.343 1.00 96.38 185 LEU A CA 1
ATOM 1523 C C . LEU A 1 185 ? 8.120 5.842 9.021 1.00 96.38 185 LEU A C 1
ATOM 1525 O O . LEU A 1 185 ? 7.592 6.649 9.781 1.00 96.38 185 LEU A O 1
ATOM 1529 N N . GLY A 1 186 ? 7.483 5.352 7.956 1.00 96.62 186 GLY A N 1
ATOM 1530 C CA . GLY A 1 186 ? 6.097 5.683 7.623 1.00 96.62 186 GLY A CA 1
ATOM 1531 C C . GLY A 1 186 ? 5.127 5.270 8.729 1.00 96.62 186 GLY A C 1
ATOM 1532 O O . GLY A 1 186 ? 4.306 6.074 9.184 1.00 96.62 186 GLY A O 1
ATOM 1533 N N . ALA A 1 187 ? 5.275 4.045 9.242 1.00 96.56 187 ALA A N 1
ATOM 1534 C CA . ALA A 1 187 ? 4.488 3.574 10.378 1.00 96.56 187 ALA A CA 1
ATOM 1535 C C . ALA A 1 187 ? 4.754 4.395 11.650 1.00 96.56 187 ALA A C 1
ATOM 1537 O O . ALA A 1 187 ? 3.817 4.854 12.311 1.00 96.56 187 ALA A O 1
ATOM 1538 N N . GLY A 1 188 ? 6.029 4.638 11.968 1.00 96.31 188 GLY A N 1
ATOM 1539 C CA . GLY A 1 188 ? 6.446 5.435 13.118 1.00 96.31 188 GLY A CA 1
ATOM 1540 C C . GLY A 1 188 ? 5.943 6.878 13.061 1.00 96.31 188 GLY A C 1
ATOM 1541 O O . GLY A 1 188 ? 5.464 7.394 14.072 1.00 96.31 188 GLY A O 1
ATOM 1542 N N . LEU A 1 189 ? 5.979 7.514 11.887 1.00 97.00 189 LEU A N 1
ATOM 1543 C CA . LEU A 1 189 ? 5.475 8.868 11.660 1.00 97.00 189 LEU A CA 1
ATOM 1544 C C . LEU A 1 189 ? 3.975 8.947 11.945 1.00 97.00 189 LEU A C 1
ATOM 1546 O O . LEU A 1 189 ? 3.547 9.776 12.752 1.00 97.00 189 LEU A O 1
ATOM 1550 N N . PHE A 1 190 ? 3.185 8.059 11.332 1.00 96.56 190 PHE A N 1
ATOM 1551 C CA . PHE A 1 190 ? 1.741 8.008 11.555 1.00 96.56 190 PHE A CA 1
ATOM 1552 C C . PHE A 1 190 ? 1.409 7.850 13.045 1.00 96.56 190 PHE A C 1
ATOM 1554 O O . PHE A 1 190 ? 0.603 8.605 13.597 1.00 96.56 190 PHE A O 1
ATOM 1561 N N . LEU A 1 191 ? 2.057 6.897 13.717 1.00 95.81 191 LEU A N 1
ATOM 1562 C CA . LEU A 1 191 ? 1.789 6.599 15.121 1.00 95.81 191 LEU A CA 1
ATOM 1563 C C . LEU A 1 191 ? 2.235 7.719 16.056 1.00 95.81 191 LEU A C 1
ATOM 1565 O O . LEU A 1 191 ? 1.501 8.053 16.982 1.00 95.81 191 LEU A O 1
ATOM 1569 N N . SER A 1 192 ? 3.386 8.338 15.796 1.00 94.94 192 SER A N 1
ATOM 1570 C CA . SER A 1 192 ? 3.880 9.469 16.588 1.00 94.94 192 SER A CA 1
ATOM 1571 C C . SER A 1 192 ? 2.898 10.636 16.535 1.00 94.94 192 SER A C 1
ATOM 1573 O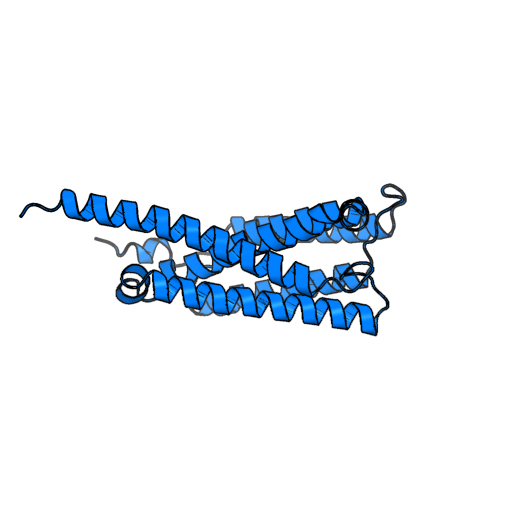 O . SER A 1 192 ? 2.473 11.136 17.576 1.00 94.94 192 SER A O 1
ATOM 1575 N N . VAL A 1 193 ? 2.456 11.014 15.330 1.00 94.38 193 VAL A N 1
ATOM 1576 C CA . VAL A 1 193 ? 1.438 12.058 15.145 1.00 94.38 193 VAL A CA 1
ATOM 1577 C C . VAL A 1 193 ? 0.147 11.674 15.863 1.00 94.38 193 VAL A C 1
ATOM 1579 O O . VAL A 1 193 ? -0.425 12.486 16.593 1.00 94.38 193 VAL A O 1
ATOM 1582 N N . ARG A 1 194 ? -0.304 10.422 15.720 1.00 91.88 194 ARG A N 1
ATOM 1583 C CA . ARG A 1 194 ? -1.552 9.967 16.336 1.00 91.88 194 ARG A CA 1
ATOM 1584 C C . ARG A 1 194 ? -1.506 10.000 17.862 1.00 91.88 194 ARG A C 1
ATOM 1586 O O . ARG A 1 194 ? -2.493 10.416 18.468 1.00 91.88 194 ARG A O 1
ATOM 1593 N N . LEU A 1 195 ? -0.398 9.579 18.469 1.00 90.81 195 LEU A N 1
ATOM 1594 C CA . LEU A 1 195 ? -0.207 9.579 19.919 1.00 90.81 195 LEU A CA 1
ATOM 1595 C C . LEU A 1 195 ? -0.121 11.006 20.476 1.00 90.81 195 LEU A C 1
ATOM 1597 O O . LEU A 1 195 ? -0.772 11.293 21.477 1.00 90.81 195 LEU A O 1
ATOM 1601 N N . ILE A 1 196 ? 0.597 11.912 19.801 1.00 90.50 196 ILE A N 1
ATOM 1602 C CA . ILE A 1 196 ? 0.690 13.328 20.199 1.00 90.50 196 ILE A CA 1
ATOM 1603 C C . ILE A 1 196 ? -0.687 13.997 20.164 1.00 90.50 196 ILE A C 1
ATOM 1605 O O . ILE A 1 196 ? -1.074 14.676 21.115 1.00 90.50 196 ILE A O 1
ATOM 1609 N N . LEU A 1 197 ? -1.443 13.802 19.080 1.00 87.25 197 LEU A N 1
ATOM 1610 C CA . LEU A 1 197 ? -2.780 14.381 18.950 1.00 87.25 197 LEU A CA 1
ATOM 1611 C C . LEU A 1 197 ? -3.774 13.731 19.923 1.00 87.25 197 LEU A C 1
ATOM 1613 O O . LEU A 1 197 ? -4.550 14.432 20.562 1.00 87.25 197 LEU A O 1
ATOM 1617 N N . GLY A 1 198 ? -3.709 12.409 20.101 1.00 80.94 198 GLY A N 1
ATOM 1618 C CA . GLY A 1 198 ? -4.588 11.683 21.020 1.00 80.94 198 GLY A CA 1
ATOM 1619 C C . GLY A 1 198 ? -4.363 12.021 22.498 1.00 80.94 198 GLY A C 1
ATOM 1620 O O . GLY A 1 198 ? -5.323 12.022 23.265 1.00 80.94 198 GLY A O 1
ATOM 1621 N N . ALA A 1 199 ? -3.130 12.342 22.904 1.00 68.94 199 ALA A N 1
ATOM 1622 C CA . ALA A 1 199 ? -2.838 12.805 24.262 1.00 68.94 199 ALA A CA 1
ATOM 1623 C C . ALA A 1 199 ? -3.532 14.145 24.569 1.00 68.94 199 ALA A C 1
ATOM 1625 O O . ALA A 1 199 ? -4.118 14.308 25.638 1.00 68.94 199 ALA A O 1
ATOM 1626 N N . ARG A 1 200 ? -3.554 15.069 23.598 1.00 67.44 200 ARG A N 1
ATOM 1627 C CA . ARG A 1 200 ? -4.212 16.379 23.747 1.00 67.44 200 ARG A CA 1
ATOM 1628 C C . ARG A 1 200 ? -5.723 16.263 23.946 1.00 67.44 200 ARG A C 1
ATOM 1630 O O . ARG A 1 200 ? -6.276 16.972 24.785 1.00 67.44 200 ARG A O 1
ATOM 1637 N N . ASP A 1 201 ? -6.374 15.354 23.222 1.00 67.25 201 ASP A N 1
ATOM 1638 C CA . ASP A 1 201 ? -7.821 15.131 23.337 1.00 67.25 201 ASP A CA 1
ATOM 1639 C C . ASP A 1 201 ? -8.202 14.598 24.734 1.00 67.25 201 ASP A C 1
ATOM 1641 O O . ASP A 1 201 ? -9.217 14.995 25.313 1.00 67.25 201 ASP A O 1
ATOM 1645 N N . GLN A 1 202 ? -7.372 13.724 25.317 1.00 61.97 202 GLN A N 1
ATOM 1646 C CA . GLN A 1 202 ? -7.605 13.168 26.656 1.00 61.97 202 GLN A CA 1
ATOM 1647 C C . GLN A 1 202 ? -7.412 14.206 27.770 1.00 61.97 202 GLN A C 1
ATOM 1649 O O . GLN A 1 202 ? -8.184 14.210 28.732 1.00 61.97 202 GLN A O 1
ATOM 1654 N N . ASP A 1 203 ? -6.438 15.106 27.629 1.00 59.81 203 ASP A N 1
ATOM 1655 C CA . ASP A 1 203 ? -6.188 16.171 28.606 1.00 59.81 203 ASP A CA 1
ATOM 1656 C C . ASP A 1 203 ? -7.316 17.216 28.623 1.00 59.81 203 ASP A C 1
ATOM 1658 O O . ASP A 1 203 ? -7.769 17.618 29.697 1.00 59.81 203 ASP A O 1
ATOM 1662 N N . GLN A 1 204 ? -7.855 17.590 27.456 1.00 56.56 204 GLN A N 1
ATOM 1663 C CA . GLN A 1 204 ? -9.019 18.487 27.369 1.00 56.56 204 GLN A CA 1
ATOM 1664 C C . GLN A 1 204 ? -10.297 17.852 27.934 1.00 56.56 204 GLN A C 1
ATOM 1666 O O . GLN A 1 204 ? -11.085 18.515 28.603 1.00 56.56 204 GLN A O 1
ATOM 1671 N N . SER A 1 205 ? -10.488 16.549 27.715 1.00 58.66 205 SER A N 1
ATOM 1672 C CA . SER A 1 205 ? -11.635 15.809 28.261 1.00 58.66 205 SER A CA 1
ATOM 1673 C C . SER A 1 205 ? -11.628 15.768 29.793 1.00 58.66 205 SER A C 1
ATOM 1675 O O . SER A 1 205 ? -12.685 15.742 30.421 1.00 58.66 205 SER A O 1
ATOM 1677 N N . ARG A 1 206 ? -10.434 15.744 30.404 1.00 58.53 206 ARG A N 1
ATOM 1678 C CA . ARG A 1 206 ? -10.253 15.711 31.861 1.00 58.53 206 ARG A CA 1
ATOM 1679 C C . ARG A 1 206 ? -10.421 17.078 32.518 1.00 58.53 206 ARG A C 1
ATOM 1681 O O . ARG A 1 206 ? -10.932 17.118 33.629 1.00 58.53 206 ARG A O 1
ATOM 1688 N N . SER A 1 207 ? -10.035 18.174 31.860 1.00 56.31 207 SER A N 1
ATOM 1689 C CA . SER A 1 207 ? -10.189 19.524 32.432 1.00 56.31 207 SER A CA 1
ATOM 1690 C C . SER A 1 207 ? -11.638 20.026 32.444 1.00 56.31 207 SER A C 1
ATOM 1692 O O . SER A 1 207 ? -11.964 20.931 33.207 1.00 56.31 207 SER A O 1
ATOM 1694 N N . LEU A 1 208 ? -12.508 19.433 31.620 1.00 55.78 208 LEU A N 1
ATOM 1695 C CA . LEU A 1 208 ? -13.929 19.778 31.511 1.00 55.78 208 LEU A CA 1
ATOM 1696 C C . LEU A 1 208 ? -14.851 18.899 32.373 1.00 55.78 208 LEU A C 1
ATOM 1698 O O . LEU A 1 208 ? -16.057 19.142 32.409 1.00 55.78 208 LEU A O 1
ATOM 1702 N N . ALA A 1 209 ? -14.324 17.877 33.054 1.00 48.97 209 ALA A N 1
ATOM 1703 C CA .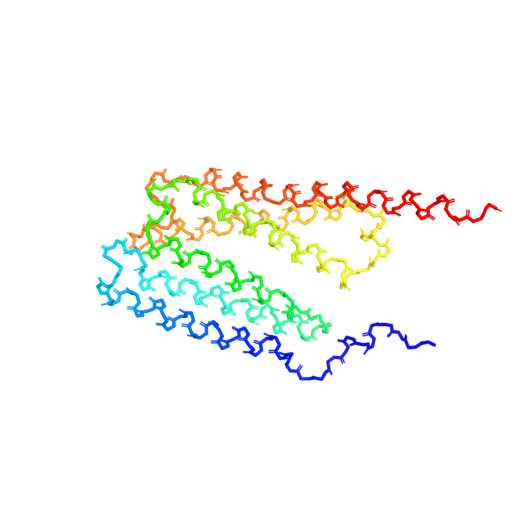 ALA A 1 209 ? -15.117 17.057 33.962 1.00 48.97 209 ALA A CA 1
ATOM 1704 C C . ALA A 1 209 ? -15.315 17.809 35.296 1.00 48.97 209 ALA A C 1
ATOM 1706 O O . ALA A 1 209 ? -14.318 18.132 35.943 1.00 48.97 209 ALA A O 1
ATOM 1707 N N . PRO A 1 210 ? -16.559 18.112 35.719 1.00 51.06 210 PRO A N 1
ATOM 1708 C CA . PRO A 1 210 ? -16.798 18.761 37.003 1.00 51.06 210 PRO A CA 1
ATOM 1709 C C . PRO A 1 210 ? -16.339 17.838 38.140 1.00 51.06 210 PRO A C 1
ATOM 1711 O O . PRO A 1 210 ? -16.694 16.657 38.159 1.00 51.06 210 PRO A O 1
ATOM 1714 N N . HIS A 1 211 ? -15.515 18.392 39.032 1.00 50.50 211 HIS A N 1
ATOM 1715 C CA . HIS A 1 211 ? -15.078 17.763 40.280 1.00 50.50 211 HIS A CA 1
ATOM 1716 C C . HIS A 1 211 ? -16.245 17.522 41.239 1.00 50.50 211 HIS A C 1
ATOM 1718 O O . HIS A 1 211 ? -17.138 18.398 41.310 1.00 50.50 211 HIS A O 1
#

Foldseek 3Di:
DPDPLVVLQDDDDDPLLVVLVVLVVVLLVVLVVLVVDCPQVQAQRDPLNSVVVVVVVVVVVVVQVVVVVVSHHLSVLSVVSSVLSVLVRVCRSNVVCQVPVVSLLVSLLQNLLSQLVSQLVCCCPPHDNVPCLVCVVVSLVVSLVVQLVVLVVVLVVQVVCCVPPVGQSCHPPSVSVSSSVSSSNSSVVNSVVVVVVSVVVVVVVVVPDDD

Radius of gyration: 19.74 Å; chains: 1; bounding box: 52×36×68 Å

Sequence (211 aa):
MRDPAELYTKRGTPFIVIGSRLLFAAYFTVAVFTIESRLFPHATPSYVWVIYLLAIYYLLERIYVFFGHKNIDLAFAFPLLLAIYVFNFVSVSLNAQERIPIINRAEHLISFVLLSYVVWTFFLKYLPQRVWHRHPYYTALIVVSITSTFGVINELAELFFDALFGTTFIGRDSDTALDLLMNSLGAGLFLSVRLILGARDQDQSRSLAPH

Secondary structure (DSSP, 8-state):
---GGGGGS-SSS-HHHHHHHHHHHHHHHHHHHHHH-TTSTT----HHHHHHHHHHHHHHHHHHHHHHHTT---TTHHHHHHHHHHHHHHHHHTTHHHH-HHHHHHHHHHHHHHHHHHHHHHHHHHS-HHHHTT-HHHHHHHHHHHHHHHHHHHHHHHHHHHHHH---TTTTTTTHHHHHHHHHHHHHHHHHHHHHHHHHHHHHHHHTS--

pLDDT: mean 84.46, std 13.73, range [37.91, 97.0]